Protein AF-A0A7Y2ND66-F1 (afdb_monomer_lite)

pLDDT: mean 84.61, std 18.02, range [33.78, 98.38]

Radius of gyration: 22.66 Å; chains: 1; bounding box: 46×47×78 Å

Sequence (199 aa):
MASETATGFVMVDVLRSELLSIDGVSEAIVSGLDSPESVRVVLSPDANVPVVELLVHEVLSAHGLLSDSEKESSREPTLVPIGMSDSDGRNRLESLAVTEGVGGVTVTASSSNGGIATRPARPGAVGVAEAVVAVVAELSIPGQPCPALLVVRDEELDGSNVVTVLLDLGAGRRRAGAAMLDGGRAYGLAKAVWQALNG

Secondary structure (DSSP, 8-state):
---SSHHHHHHHHHHHHHHHTSTTEEEEEEE-SSS-SEEEEEEPTT--HHHHHHHHHHHHHHTTTTTTSSS---------------------EEEEEEEEETTEEEEEEEETTS-EEEEEE-SSHHHHHHHHHHHHHHHHSTTSPPPEEEEEEEEEETTEEEEEEEEE-STT-EEEEEEE-TT-HHHHHHHHHHHHHH-

Foldseek 3Di:
DDDDQPQQQVLQVVLQVQLCVQPFWPGWDFDDRRDGPDIDTDGDPPDPVVVSVVSNVVSCVVVVVPPPPPDDDPPPPPPPPPDDDPPPVDWAWDDWDWDQDPVGIKIWTAIPVGDIFIDHFDPDDVRLLLNLQQRLCCVQPNPADRWDWDDWDWDQDPNWIKIKTWTHSDPPDIFIFMATQPPHDSVRSSRRSNRRRRD

Structure (mmCIF, N/CA/C/O backbone):
data_AF-A0A7Y2ND66-F1
#
_entry.id   AF-A0A7Y2ND66-F1
#
loop_
_atom_site.group_PDB
_atom_site.id
_atom_site.type_symbol
_atom_site.label_atom_id
_atom_site.label_alt_id
_atom_site.label_comp_id
_atom_site.label_asym_id
_atom_site.label_entity_id
_atom_site.label_seq_id
_atom_site.pdbx_PDB_ins_code
_atom_site.Cartn_x
_atom_site.Cartn_y
_atom_site.Cartn_z
_atom_site.occupancy
_atom_site.B_iso_or_equiv
_atom_site.auth_seq_id
_atom_site.auth_comp_id
_atom_site.auth_asym_id
_atom_site.auth_atom_id
_atom_site.pdbx_PDB_model_num
ATOM 1 N N . MET A 1 1 ? 6.510 21.480 53.032 1.00 44.31 1 MET A N 1
ATOM 2 C CA . MET A 1 1 ? 5.091 21.848 52.843 1.00 44.31 1 MET A CA 1
ATOM 3 C C . MET A 1 1 ? 4.981 22.313 51.395 1.00 44.31 1 MET A C 1
ATOM 5 O O . MET A 1 1 ? 5.378 23.428 51.121 1.00 44.31 1 MET A O 1
ATOM 9 N N . ALA A 1 2 ? 4.911 21.405 50.419 1.00 51.31 2 ALA A N 1
ATOM 10 C CA . ALA A 1 2 ? 3.761 20.578 50.023 1.00 51.31 2 ALA A CA 1
ATOM 11 C C . ALA A 1 2 ? 2.630 21.415 49.394 1.00 51.31 2 ALA A C 1
ATOM 13 O O . ALA A 1 2 ? 1.563 21.513 49.986 1.00 51.31 2 ALA A O 1
ATOM 14 N N . SER A 1 3 ? 2.890 22.021 48.226 1.00 50.41 3 SER A N 1
ATOM 15 C CA . SER A 1 3 ? 1.851 22.700 47.427 1.00 50.41 3 SER A CA 1
ATOM 16 C C . SER A 1 3 ? 1.988 22.571 45.899 1.00 50.41 3 SER A C 1
ATOM 18 O O . SER A 1 3 ? 1.171 23.153 45.200 1.00 50.41 3 SER A O 1
ATOM 20 N N . GLU A 1 4 ? 2.941 21.811 45.343 1.00 47.72 4 GLU A N 1
ATOM 21 C CA . GLU A 1 4 ? 3.095 21.722 43.870 1.00 47.72 4 GLU A CA 1
ATOM 22 C C . GLU A 1 4 ? 2.421 20.503 43.215 1.00 47.72 4 GLU A C 1
ATOM 24 O O . GLU A 1 4 ? 2.207 20.507 42.011 1.00 47.72 4 GLU A O 1
ATOM 29 N N . THR A 1 5 ? 1.981 19.499 43.979 1.00 51.44 5 THR A N 1
ATOM 30 C CA . THR A 1 5 ? 1.392 18.257 43.424 1.00 51.44 5 THR A CA 1
ATOM 31 C C . THR A 1 5 ? -0.128 18.322 43.198 1.00 51.44 5 THR A C 1
ATOM 33 O O . THR A 1 5 ? -0.727 17.360 42.732 1.00 51.44 5 THR A O 1
ATOM 36 N N . ALA A 1 6 ? -0.790 19.428 43.556 1.00 57.06 6 ALA A N 1
ATOM 37 C CA . ALA A 1 6 ? -2.251 19.532 43.465 1.00 57.06 6 ALA A CA 1
ATOM 38 C C . ALA A 1 6 ? -2.749 19.995 42.084 1.00 57.06 6 ALA A C 1
ATOM 40 O O . ALA A 1 6 ? -3.879 19.693 41.715 1.00 57.06 6 ALA A O 1
ATOM 41 N N . THR A 1 7 ? -1.930 20.715 41.314 1.00 57.22 7 THR A N 1
ATOM 42 C CA . THR A 1 7 ? -2.378 21.345 40.060 1.00 57.22 7 THR A CA 1
ATOM 43 C C . THR A 1 7 ? -2.442 20.353 38.894 1.00 57.22 7 THR A C 1
ATOM 45 O O . THR A 1 7 ? -3.386 20.402 38.110 1.00 57.22 7 THR A O 1
ATOM 48 N N . GLY A 1 8 ? -1.490 19.416 38.802 1.00 57.94 8 GLY A N 1
ATOM 49 C CA . GLY A 1 8 ? -1.432 18.425 37.717 1.00 57.94 8 GLY A CA 1
ATOM 50 C C . GLY A 1 8 ? -2.575 17.406 37.758 1.00 57.94 8 GLY A C 1
ATOM 51 O O . GLY A 1 8 ? -3.212 17.132 36.742 1.00 57.94 8 GLY A O 1
ATOM 52 N N . PHE A 1 9 ? -2.924 16.929 38.957 1.00 60.34 9 PHE A N 1
ATOM 53 C CA . PHE A 1 9 ? -4.023 15.975 39.144 1.00 60.34 9 PHE A CA 1
ATOM 54 C C . PHE A 1 9 ? -5.393 16.567 38.772 1.00 60.34 9 PHE A C 1
ATOM 56 O O . PHE A 1 9 ? -6.234 15.880 38.197 1.00 60.34 9 PHE A O 1
ATOM 63 N N . VAL A 1 10 ? -5.607 17.859 39.050 1.00 70.25 10 VAL A N 1
ATOM 64 C CA . VAL A 1 10 ? -6.852 18.558 38.689 1.00 70.25 10 VAL A CA 1
ATOM 65 C C . VAL A 1 10 ? -6.990 18.681 37.169 1.00 70.25 10 VAL A C 1
ATOM 67 O O . VAL A 1 10 ? -8.091 18.545 36.648 1.00 70.25 10 VAL A O 1
ATOM 70 N N . MET A 1 11 ? -5.888 18.868 36.438 1.00 76.06 11 MET A N 1
ATOM 71 C CA . MET A 1 11 ? -5.915 18.978 34.977 1.00 76.06 11 MET A CA 1
ATOM 72 C C . MET A 1 11 ? -6.318 17.661 34.292 1.00 76.06 11 MET A C 1
ATOM 74 O O . MET A 1 11 ? -7.123 17.679 33.362 1.00 76.06 11 MET A O 1
ATOM 78 N N . VAL A 1 12 ? -5.805 16.519 34.764 1.00 82.38 12 VAL A N 1
ATOM 79 C CA . VAL A 1 12 ? -6.130 15.193 34.201 1.00 82.38 12 VAL A CA 1
ATOM 80 C C . VAL A 1 12 ? -7.607 14.845 34.396 1.00 82.38 12 VAL A C 1
ATOM 82 O O . VAL A 1 12 ? -8.246 14.331 33.476 1.00 82.38 12 VAL A O 1
ATOM 85 N N . ASP A 1 13 ? -8.162 15.147 35.571 1.00 84.06 13 ASP A N 1
ATOM 86 C CA . ASP A 1 13 ? -9.565 14.858 35.882 1.00 84.06 13 ASP A CA 1
ATOM 87 C C . ASP A 1 13 ? -10.525 15.751 35.077 1.00 84.06 13 ASP A C 1
ATOM 89 O O . ASP A 1 13 ? -11.504 15.260 34.513 1.00 84.06 13 ASP A O 1
ATOM 93 N N . VAL A 1 14 ? -10.189 17.039 34.923 1.00 87.88 14 VAL A N 1
ATOM 94 C CA . VAL A 1 14 ? -10.951 17.982 34.086 1.00 87.88 14 VAL A CA 1
ATOM 95 C C . VAL A 1 14 ? -10.954 17.533 32.626 1.00 87.88 14 VAL A C 1
ATOM 97 O O . VAL A 1 14 ? -12.026 17.398 32.040 1.00 87.88 14 VAL A O 1
ATOM 100 N N . LEU A 1 15 ? -9.785 17.211 32.065 1.00 88.94 15 LEU A N 1
ATOM 101 C CA . LEU A 1 15 ? -9.676 16.735 30.686 1.00 88.94 15 LEU A CA 1
ATOM 102 C C . LEU A 1 15 ? -10.484 15.451 30.465 1.00 88.94 15 LEU A C 1
ATOM 104 O O . LEU A 1 15 ? -11.199 15.315 29.473 1.00 88.94 15 LEU A O 1
ATOM 108 N N . ARG A 1 16 ? -10.388 14.496 31.395 1.00 89.56 16 ARG A N 1
ATOM 109 C CA . ARG A 1 16 ? -11.147 13.246 31.322 1.00 89.56 16 ARG A CA 1
ATOM 110 C C . ARG A 1 16 ? -12.654 13.502 31.355 1.00 89.56 16 ARG A C 1
ATOM 112 O O . ARG A 1 16 ? -13.383 12.888 30.579 1.00 89.56 16 ARG A O 1
ATOM 119 N N . SER A 1 17 ? -13.110 14.389 32.236 1.00 90.88 17 SER A N 1
ATOM 120 C CA . SER A 1 17 ? -14.520 14.766 32.369 1.00 90.88 17 SER A CA 1
ATOM 121 C C . SER A 1 17 ? -15.064 15.413 31.090 1.00 90.88 17 SER A C 1
ATOM 123 O O . SER A 1 17 ? -16.160 15.078 30.636 1.00 90.88 17 SER A O 1
ATOM 125 N N . GLU A 1 18 ? -14.279 16.278 30.448 1.00 92.44 18 GLU A N 1
ATOM 126 C CA . GLU A 1 18 ? -14.669 16.912 29.186 1.00 92.44 18 GLU A CA 1
ATOM 127 C C . GLU A 1 18 ? -14.720 15.919 28.023 1.00 92.44 18 GLU A C 1
ATOM 129 O O . GLU A 1 18 ? -15.679 15.938 27.255 1.00 92.44 18 GLU A O 1
ATOM 134 N N . LEU A 1 19 ? -13.770 14.982 27.935 1.00 92.19 19 LEU A N 1
ATOM 135 C CA . LEU A 1 19 ? -13.803 13.919 26.924 1.00 92.19 19 LEU A CA 1
ATOM 136 C C . LEU A 1 19 ? -15.011 12.989 27.096 1.00 92.19 19 LEU A C 1
ATOM 138 O O . LEU A 1 19 ? -15.626 12.598 26.109 1.00 92.19 19 LEU A O 1
ATOM 142 N N . LEU A 1 20 ? -15.378 12.661 28.337 1.00 94.50 20 LEU A N 1
ATOM 143 C CA . LEU A 1 20 ? -16.572 11.861 28.640 1.00 94.50 20 LEU A CA 1
ATOM 144 C C . LEU A 1 20 ? -17.886 12.614 28.389 1.00 94.50 20 LEU A C 1
ATOM 146 O O . LEU A 1 20 ? -18.937 11.985 28.302 1.00 94.50 20 LEU A O 1
ATOM 150 N N . SER A 1 21 ? -17.842 13.942 28.277 1.00 94.62 21 SER A N 1
ATOM 151 C CA . SER A 1 21 ? -19.016 14.760 27.957 1.00 94.62 21 SER A CA 1
ATOM 152 C C . SER A 1 21 ? -19.327 14.790 26.454 1.00 94.62 21 SER A C 1
ATOM 154 O O . SER A 1 21 ? -20.382 15.289 26.062 1.00 94.62 21 SER A O 1
ATOM 156 N N . ILE A 1 22 ? -18.432 14.264 25.608 1.00 93.38 22 ILE A N 1
ATOM 157 C CA . ILE A 1 22 ? -18.637 14.171 24.160 1.00 93.38 22 ILE A CA 1
ATOM 158 C C . ILE A 1 22 ? -19.612 13.029 23.858 1.00 93.38 22 ILE A C 1
ATOM 160 O O . ILE A 1 22 ? -19.373 11.871 24.207 1.00 93.38 22 ILE A O 1
ATOM 164 N N . ASP A 1 23 ? -20.703 13.353 23.163 1.00 91.81 23 ASP A N 1
ATOM 165 C CA . ASP A 1 23 ? -21.685 12.363 22.724 1.00 91.81 23 ASP A CA 1
ATOM 166 C C . ASP A 1 23 ? -21.023 11.305 21.826 1.00 91.81 23 ASP A C 1
ATOM 168 O O . ASP A 1 23 ? -20.372 11.630 20.833 1.00 91.81 23 ASP A O 1
ATOM 172 N N . GLY A 1 24 ? -21.151 10.031 22.203 1.00 91.06 24 GLY A N 1
ATOM 173 C CA . GLY A 1 24 ? -20.481 8.914 21.531 1.00 91.06 24 GLY A CA 1
ATOM 174 C C . GLY A 1 24 ? -19.172 8.447 22.180 1.00 91.06 24 GLY A C 1
ATOM 175 O O . GLY A 1 24 ? -18.621 7.441 21.732 1.00 91.06 24 GLY A O 1
ATOM 176 N N . VAL A 1 25 ? -18.691 9.088 23.250 1.00 93.44 25 VAL A N 1
ATOM 177 C CA . VAL A 1 25 ? -17.564 8.586 24.052 1.00 93.44 25 VAL A CA 1
ATOM 178 C C . VAL A 1 25 ? -18.077 7.723 25.206 1.00 93.44 25 VAL A C 1
ATOM 180 O O . VAL A 1 25 ? -18.808 8.186 26.075 1.00 93.44 25 VAL A O 1
ATOM 183 N N . SER A 1 26 ? -17.680 6.450 25.226 1.00 92.56 26 SER A N 1
ATOM 184 C CA . SER A 1 26 ? -17.999 5.510 26.310 1.00 92.56 26 SER A CA 1
ATOM 185 C C . SER A 1 26 ? -16.978 5.564 27.447 1.00 92.56 26 SER A C 1
ATOM 187 O O . SER A 1 26 ? -17.336 5.418 28.613 1.00 92.56 26 SER A O 1
ATOM 189 N N . GLU A 1 27 ? -15.698 5.755 27.122 1.00 91.19 27 GLU A N 1
ATOM 190 C CA . GLU A 1 27 ? -14.623 5.782 28.113 1.00 91.19 27 GLU A CA 1
ATOM 191 C C . GLU A 1 27 ? -13.485 6.702 27.663 1.00 91.19 27 GLU A C 1
ATOM 193 O O . GLU A 1 27 ? -13.132 6.735 26.486 1.00 91.19 27 GLU A O 1
ATOM 198 N N . ALA A 1 28 ? -12.872 7.419 28.605 1.00 90.56 28 ALA A N 1
ATOM 199 C CA . ALA A 1 28 ? -11.657 8.194 28.378 1.00 90.56 28 ALA A CA 1
ATOM 200 C C . ALA A 1 28 ? -10.601 7.814 29.423 1.00 90.56 28 ALA A C 1
ATOM 202 O O . ALA A 1 28 ? -10.853 7.867 30.634 1.00 90.56 28 ALA A O 1
ATOM 203 N N . ILE A 1 29 ? -9.420 7.429 28.942 1.00 87.81 29 ILE A N 1
ATOM 204 C CA . ILE A 1 29 ? -8.251 7.053 29.735 1.00 87.81 29 ILE A CA 1
ATOM 205 C C . ILE A 1 29 ? -7.147 8.059 29.422 1.00 87.81 29 ILE A C 1
ATOM 207 O O . ILE A 1 29 ? -6.613 8.092 28.314 1.00 87.81 29 ILE A O 1
ATOM 211 N N . VAL A 1 30 ? -6.795 8.868 30.414 1.00 86.94 30 VAL A N 1
ATOM 212 C CA . VAL A 1 30 ? -5.696 9.832 30.339 1.00 86.94 30 VAL A CA 1
ATOM 213 C C . VAL A 1 30 ? -4.550 9.292 31.189 1.00 86.94 30 VAL A C 1
ATOM 215 O O . VAL A 1 30 ? -4.745 8.991 32.365 1.00 86.94 30 VAL A O 1
ATOM 218 N N . SER A 1 31 ? -3.372 9.125 30.590 1.00 82.25 31 SER A N 1
ATOM 219 C CA . SER A 1 31 ? -2.158 8.687 31.287 1.00 82.25 31 SER A CA 1
ATOM 220 C C . SER A 1 31 ? -1.237 9.874 31.537 1.00 82.25 31 SER A C 1
ATOM 222 O O . SER A 1 31 ? -1.051 10.706 30.650 1.00 82.25 31 SER A O 1
ATOM 224 N N . GLY A 1 32 ? -0.643 9.917 32.727 1.00 75.12 32 GLY A N 1
ATOM 225 C CA . GLY A 1 32 ? 0.223 11.001 33.185 1.00 75.12 32 GLY A CA 1
ATOM 226 C C . GLY A 1 32 ? -0.160 11.435 34.599 1.00 75.12 32 GLY A C 1
ATOM 227 O O . GLY A 1 32 ? -1.336 11.424 34.953 1.00 75.12 32 GLY A O 1
ATOM 228 N N . LEU A 1 33 ? 0.834 11.754 35.429 1.00 65.88 33 LEU A N 1
ATOM 229 C CA . LEU A 1 33 ? 0.609 12.219 36.806 1.00 65.88 33 LEU A CA 1
ATOM 230 C C . LEU A 1 33 ? 0.384 13.734 36.849 1.00 65.88 33 LEU A C 1
ATOM 232 O O . LEU A 1 33 ? -0.590 14.195 37.438 1.00 65.88 33 LEU A O 1
ATOM 236 N N . ASP A 1 34 ? 1.259 14.487 36.178 1.00 66.12 34 ASP A N 1
ATOM 237 C CA . ASP A 1 34 ? 1.273 15.955 36.224 1.00 66.12 34 ASP A CA 1
ATOM 238 C C . ASP A 1 34 ? 1.082 16.614 34.848 1.00 66.12 34 ASP A C 1
ATOM 240 O O . ASP A 1 34 ? 0.826 17.813 34.752 1.00 66.12 34 ASP A O 1
ATOM 244 N N . SER A 1 35 ? 1.198 15.845 33.765 1.00 71.88 35 SER A N 1
ATOM 245 C CA . SER A 1 35 ? 0.926 16.281 32.393 1.00 71.88 35 SER A CA 1
ATOM 246 C C . SER A 1 35 ? 0.417 15.086 31.582 1.00 71.88 35 SER A C 1
ATOM 248 O O . SER A 1 35 ? 0.963 13.993 31.744 1.00 71.88 35 SER A O 1
ATOM 250 N N . PRO A 1 36 ? -0.622 15.244 30.743 1.00 75.62 36 PRO A N 1
ATOM 251 C CA . PRO A 1 36 ? -1.129 14.150 29.921 1.00 75.62 36 PRO A CA 1
ATOM 252 C C . PRO A 1 36 ? -0.068 13.713 28.904 1.00 75.62 36 PRO A C 1
ATOM 254 O O . PRO A 1 36 ? 0.272 14.467 27.998 1.00 75.62 36 PRO A O 1
ATOM 257 N N . GLU A 1 37 ? 0.451 12.496 29.044 1.00 77.88 37 GLU A N 1
ATOM 258 C CA . GLU A 1 37 ? 1.403 11.901 28.094 1.00 77.88 37 GLU A CA 1
ATOM 259 C C . GLU A 1 37 ? 0.678 11.153 26.975 1.00 77.88 37 GLU A C 1
ATOM 261 O O . GLU A 1 37 ? 1.144 11.088 25.840 1.00 77.88 37 GLU A O 1
ATOM 266 N N . SER A 1 38 ? -0.473 10.557 27.295 1.00 77.62 38 SER A N 1
ATOM 267 C CA . SER A 1 38 ? -1.312 9.892 26.304 1.00 77.62 38 SER A CA 1
ATOM 268 C C . SER A 1 38 ? -2.784 9.925 26.691 1.00 77.62 38 SER A C 1
ATOM 270 O O . SER A 1 38 ? -3.146 9.815 27.862 1.00 77.62 38 SER A O 1
ATOM 272 N N . VAL A 1 39 ? -3.640 10.054 25.680 1.00 84.56 39 VAL A N 1
ATOM 273 C CA . VAL A 1 39 ? -5.096 10.043 25.816 1.00 84.56 39 VAL A CA 1
ATOM 274 C C . VAL A 1 39 ? -5.639 8.941 24.917 1.00 84.56 39 VAL A C 1
ATOM 276 O O . VAL A 1 39 ? -5.345 8.899 23.723 1.00 84.56 39 VAL A O 1
ATOM 279 N N . ARG A 1 40 ? -6.419 8.025 25.489 1.00 87.56 40 ARG A N 1
ATOM 280 C CA . ARG A 1 40 ? -7.163 6.997 24.757 1.00 87.56 40 ARG A CA 1
ATOM 281 C C . ARG A 1 40 ? -8.646 7.188 25.011 1.00 87.56 40 ARG A C 1
ATOM 283 O O . ARG A 1 40 ? -9.062 7.328 26.157 1.00 87.56 40 ARG A O 1
ATOM 290 N N . VAL A 1 41 ? -9.428 7.157 23.942 1.00 88.56 41 VAL A N 1
ATOM 291 C CA . VAL A 1 41 ? -10.879 7.325 23.990 1.00 88.56 41 VAL A CA 1
ATOM 292 C C . VAL A 1 41 ? -11.521 6.083 23.379 1.00 88.56 41 VAL A C 1
ATOM 294 O O . VAL A 1 41 ? -11.130 5.649 22.296 1.00 88.56 41 VAL A O 1
ATOM 297 N N . VAL A 1 42 ? -12.467 5.482 24.094 1.00 91.19 42 VAL A N 1
ATOM 298 C CA . VAL A 1 42 ? -13.273 4.353 23.628 1.00 91.19 42 VAL A CA 1
ATOM 299 C C . VAL A 1 42 ? -14.620 4.899 23.187 1.00 91.19 42 VAL A C 1
ATOM 301 O O . VAL A 1 42 ? -15.314 5.562 23.959 1.00 91.19 42 VAL A O 1
ATOM 304 N N . LEU A 1 43 ? -14.982 4.616 21.941 1.00 92.06 43 LEU A N 1
ATOM 305 C CA . LEU A 1 43 ? -16.222 5.088 21.340 1.00 92.06 43 LEU A CA 1
ATOM 306 C C . LEU A 1 43 ? -17.357 4.085 21.553 1.00 92.06 43 LEU A C 1
ATOM 308 O O . LEU A 1 43 ? -17.145 2.871 21.547 1.00 92.06 43 LEU A O 1
ATOM 312 N N . SER A 1 44 ? -18.569 4.607 21.710 1.00 90.25 44 SER A N 1
ATOM 313 C CA . SER A 1 44 ? -19.802 3.821 21.684 1.00 90.25 44 SER A CA 1
ATOM 314 C C . SER A 1 44 ? -20.014 3.204 20.291 1.00 90.25 44 SER A C 1
ATOM 316 O O . SER A 1 44 ? -19.614 3.803 19.293 1.00 90.25 44 SER A O 1
ATOM 318 N N . PRO A 1 45 ? -20.676 2.037 20.176 1.00 85.44 45 PRO A N 1
ATOM 319 C CA . PRO A 1 45 ? -20.887 1.368 18.886 1.00 85.44 45 PRO A CA 1
ATOM 320 C C . PRO A 1 45 ? -21.737 2.186 17.899 1.00 85.44 45 PRO A C 1
ATOM 322 O O . PRO A 1 45 ? -21.578 2.035 16.691 1.00 85.44 45 PRO A O 1
ATOM 325 N N . ASP A 1 46 ? -22.597 3.072 18.408 1.00 89.12 46 ASP A N 1
ATOM 326 C CA . ASP A 1 46 ? -23.432 3.986 17.617 1.00 89.12 46 ASP A CA 1
ATOM 327 C C . ASP A 1 46 ? -22.788 5.374 17.407 1.00 89.12 46 ASP A C 1
ATOM 329 O O . ASP A 1 46 ? -23.431 6.292 16.895 1.00 89.12 46 ASP A O 1
ATOM 333 N N . ALA A 1 47 ? -21.530 5.566 17.823 1.00 92.00 47 ALA A N 1
ATOM 334 C CA . ALA A 1 47 ? -20.859 6.858 17.747 1.00 92.00 47 ALA A CA 1
ATOM 335 C C . ALA A 1 47 ? -20.563 7.274 16.298 1.00 92.00 47 ALA A C 1
ATOM 337 O O . ALA A 1 47 ? -20.065 6.497 15.480 1.00 92.00 47 ALA A O 1
ATOM 338 N N . ASN A 1 48 ? -20.797 8.551 15.992 1.00 90.56 48 ASN A N 1
ATOM 339 C CA . ASN A 1 48 ? -20.424 9.140 14.711 1.00 90.56 48 ASN A CA 1
ATOM 340 C C . ASN A 1 48 ? -18.937 9.530 14.728 1.00 90.56 48 ASN A C 1
ATOM 342 O O . ASN A 1 48 ? -18.587 10.637 15.134 1.00 90.56 48 ASN A O 1
ATOM 346 N N . VAL A 1 49 ? -18.072 8.607 14.294 1.00 87.69 49 VAL A N 1
ATOM 347 C CA . VAL A 1 49 ? -16.604 8.728 14.399 1.00 87.69 49 VAL A CA 1
ATOM 348 C C . VAL A 1 49 ? -16.061 10.073 13.880 1.00 87.69 49 VAL A C 1
ATOM 350 O O . VAL A 1 49 ? -15.387 10.740 14.660 1.00 87.69 49 VAL A O 1
ATOM 353 N N . PRO A 1 50 ? -16.399 10.555 12.663 1.00 85.31 50 PRO A N 1
ATOM 354 C CA . PRO A 1 50 ? -15.920 11.857 12.182 1.00 85.31 50 PRO A CA 1
ATOM 355 C C . PRO A 1 50 ? -16.273 13.048 13.083 1.00 85.31 50 PRO A C 1
ATOM 357 O O . PRO A 1 50 ? -15.492 13.987 13.217 1.00 85.31 50 PRO A O 1
ATOM 360 N N . VAL A 1 51 ? -17.465 13.032 13.684 1.00 87.12 51 VAL A N 1
ATOM 361 C CA . VAL A 1 51 ? -17.930 14.115 14.562 1.00 87.12 51 VAL A CA 1
ATOM 362 C C . VAL A 1 51 ? -17.225 14.038 15.912 1.00 87.12 51 VAL A C 1
ATOM 364 O O . VAL A 1 51 ? -16.782 15.061 16.431 1.00 87.12 51 VAL A O 1
ATOM 367 N N . VAL A 1 52 ? -17.077 12.829 16.461 1.00 89.81 52 VAL A N 1
ATOM 368 C CA . VAL A 1 52 ? -16.392 12.622 17.740 1.00 89.81 52 VAL A CA 1
ATOM 369 C C . VAL A 1 52 ? -14.909 12.967 17.636 1.00 89.81 52 VAL A C 1
ATOM 371 O O . VAL A 1 52 ? -14.393 13.643 18.519 1.00 89.81 52 VAL A O 1
ATOM 374 N N . GLU A 1 53 ? -14.227 12.578 16.556 1.00 87.25 53 GLU A N 1
ATOM 375 C CA . GLU A 1 53 ? -12.816 12.927 16.342 1.00 87.25 53 GLU A CA 1
ATOM 376 C C . GLU A 1 53 ? -12.592 14.440 16.326 1.00 87.25 53 GLU A C 1
ATOM 378 O O . GLU A 1 53 ? -11.671 14.928 16.980 1.00 87.25 53 GLU A O 1
ATOM 383 N N . LEU A 1 54 ? -13.458 15.188 15.637 1.00 87.56 54 LEU A N 1
ATOM 384 C CA . LEU A 1 54 ? -13.380 16.647 15.592 1.00 87.56 54 LEU A CA 1
ATOM 385 C C . LEU A 1 54 ? -13.544 17.268 16.989 1.00 87.56 54 LEU A C 1
ATOM 387 O O . LEU A 1 54 ? -12.753 18.127 17.374 1.00 87.56 54 LEU A O 1
ATOM 391 N N . LEU A 1 55 ? -14.532 16.807 17.763 1.00 90.12 55 LEU A N 1
ATOM 392 C CA . LEU A 1 55 ? -14.799 17.308 19.116 1.00 90.12 55 LEU A CA 1
ATOM 393 C C . LEU A 1 55 ? -13.679 16.947 20.100 1.00 90.12 55 LEU A C 1
ATOM 395 O O . LEU A 1 55 ? -13.273 17.780 20.907 1.00 90.12 55 LEU A O 1
ATOM 399 N N . VAL A 1 56 ? -13.132 15.732 20.012 1.00 89.88 56 VAL A N 1
ATOM 400 C CA . VAL A 1 56 ? -11.969 15.318 20.811 1.00 89.88 56 VAL A CA 1
ATOM 401 C C . VAL A 1 56 ? -10.766 16.202 20.482 1.00 89.88 56 VAL A C 1
ATOM 403 O O . VAL A 1 56 ? -10.072 16.659 21.390 1.00 89.88 56 VAL A O 1
ATOM 406 N N . HIS A 1 57 ? -10.535 16.489 19.200 1.00 87.12 57 HIS A N 1
ATOM 407 C CA . HIS A 1 57 ? -9.456 17.370 18.761 1.00 87.12 57 HIS A CA 1
ATOM 408 C C . HIS A 1 57 ? -9.625 18.801 19.294 1.00 87.12 57 HIS A C 1
ATOM 410 O O . HIS A 1 57 ? -8.653 19.427 19.717 1.00 87.12 57 HIS A O 1
ATOM 416 N N . GLU A 1 58 ? -10.853 19.314 19.329 1.00 88.44 58 GLU A N 1
ATOM 417 C CA . GLU A 1 58 ? -11.162 20.634 19.885 1.00 88.44 58 GLU A CA 1
ATOM 418 C C . GLU A 1 58 ? -10.855 20.701 21.389 1.00 88.44 58 GLU A C 1
ATOM 420 O O . GLU A 1 58 ? -10.153 21.612 21.835 1.00 88.44 58 GLU A O 1
ATOM 425 N N . VAL A 1 59 ? -11.280 19.690 22.157 1.00 89.94 59 VAL A N 1
ATOM 426 C CA . VAL A 1 59 ? -10.990 19.590 23.598 1.00 89.94 59 VAL A CA 1
ATOM 427 C C . VAL A 1 59 ? -9.482 19.524 23.842 1.00 89.94 59 VAL A C 1
ATOM 429 O O . VAL A 1 59 ? -8.942 20.317 24.610 1.00 89.94 59 VAL A O 1
ATOM 432 N N . LEU A 1 60 ? -8.755 18.647 23.146 1.00 87.81 60 LEU A N 1
ATOM 433 C CA . LEU A 1 60 ? -7.298 18.539 23.303 1.00 87.81 60 LEU A CA 1
ATOM 434 C C . LEU A 1 60 ? -6.567 19.842 22.933 1.00 87.81 60 LEU A C 1
ATOM 436 O O . LEU A 1 60 ? -5.565 20.187 23.566 1.00 87.81 60 LEU A O 1
ATOM 440 N N . SER A 1 61 ? -7.082 20.589 21.951 1.00 84.94 61 SER A N 1
ATOM 441 C CA . SER A 1 61 ? -6.522 21.879 21.527 1.00 84.94 61 SER A CA 1
ATOM 442 C C . SER A 1 61 ? -6.684 22.932 22.614 1.00 84.94 61 SER A C 1
ATOM 444 O O . SER A 1 61 ? -5.735 23.658 22.911 1.00 84.94 61 SER A O 1
ATOM 446 N N . ALA A 1 62 ? -7.861 22.987 23.242 1.00 86.38 62 ALA A N 1
ATOM 447 C CA . ALA A 1 62 ? -8.152 23.913 24.332 1.00 86.38 62 ALA A CA 1
ATOM 448 C C . ALA A 1 62 ? -7.227 23.699 25.544 1.00 86.38 62 ALA A C 1
ATOM 450 O O . ALA A 1 62 ? -6.866 24.661 26.220 1.00 86.38 62 ALA A O 1
ATOM 451 N N . HIS A 1 63 ? -6.777 22.459 25.765 1.00 83.50 63 HIS A N 1
ATOM 452 C CA . HIS A 1 63 ? -5.816 22.098 26.817 1.00 83.50 63 HIS A CA 1
ATOM 453 C C . HIS A 1 63 ? -4.346 22.231 26.406 1.00 83.50 63 HIS A C 1
ATOM 455 O O . HIS A 1 63 ? -3.456 21.872 27.175 1.00 83.50 63 HIS A O 1
ATOM 461 N N . GLY A 1 64 ? -4.066 22.731 25.199 1.00 82.69 64 GLY A N 1
ATOM 462 C CA . GLY A 1 64 ? -2.704 22.893 24.686 1.00 82.69 64 GLY A CA 1
ATOM 463 C C . GLY A 1 64 ? -1.989 21.574 24.374 1.00 82.69 64 GLY A C 1
ATOM 464 O O . GLY A 1 64 ? -0.808 21.597 24.039 1.00 82.69 64 GLY A O 1
ATOM 465 N N . LEU A 1 65 ? -2.693 20.438 24.417 1.00 79.19 65 LEU A N 1
ATOM 466 C CA . LEU A 1 65 ? -2.138 19.095 24.192 1.00 79.19 65 LEU A CA 1
ATOM 467 C C . LEU A 1 65 ? -1.887 18.787 22.714 1.00 79.19 65 LEU A C 1
ATOM 469 O O . LEU A 1 65 ? -1.286 17.769 22.386 1.00 79.19 65 LEU A O 1
ATOM 473 N N . LEU A 1 66 ? -2.323 19.679 21.825 1.00 68.19 66 LEU A N 1
ATOM 474 C CA . LEU A 1 66 ? -2.035 19.628 20.391 1.00 68.19 66 LEU A CA 1
ATOM 475 C C . LEU A 1 66 ? -0.874 20.544 19.966 1.00 68.19 66 LEU A C 1
ATOM 477 O O . LEU A 1 66 ? -0.520 20.590 18.787 1.00 68.19 66 LEU A O 1
ATOM 481 N N . SER A 1 67 ? -0.220 21.224 20.913 1.00 42.41 67 SER A N 1
ATOM 482 C CA . SER A 1 67 ? 0.917 22.105 20.625 1.00 42.41 67 SER A CA 1
ATOM 483 C C . SER A 1 67 ? 2.249 21.346 20.576 1.00 42.41 67 SER A C 1
ATOM 485 O O . SER A 1 67 ? 3.082 21.573 21.441 1.00 42.41 67 SER A O 1
ATOM 487 N N . ASP A 1 68 ? 2.431 20.452 19.590 1.00 43.62 68 ASP A N 1
ATOM 488 C CA . ASP A 1 68 ? 3.754 20.144 18.984 1.00 43.62 68 ASP A CA 1
ATOM 489 C C . ASP A 1 68 ? 3.692 19.255 17.710 1.00 43.62 68 ASP A C 1
ATOM 491 O O . ASP A 1 68 ? 4.619 18.509 17.419 1.00 43.62 68 ASP A O 1
ATOM 495 N N . SER A 1 69 ? 2.613 19.278 16.910 1.00 44.41 69 SER A N 1
ATOM 496 C CA . SER A 1 69 ? 2.600 18.543 15.617 1.00 44.41 69 SER A CA 1
ATOM 497 C C . SER A 1 69 ? 2.839 19.410 14.376 1.00 44.41 69 SER A C 1
ATOM 499 O O . SER A 1 69 ? 2.953 18.871 13.279 1.00 44.41 69 SER A O 1
ATOM 501 N N . GLU A 1 70 ? 2.977 20.734 14.517 1.00 41.81 70 GLU A N 1
ATOM 502 C CA . GLU A 1 70 ? 3.081 21.638 13.356 1.00 41.81 70 GLU A CA 1
ATOM 503 C C . GLU A 1 70 ? 4.332 22.538 13.315 1.00 41.81 70 GLU A C 1
ATOM 505 O O . GLU A 1 70 ? 4.408 23.428 12.464 1.00 41.81 70 GLU A O 1
ATOM 510 N N . LYS A 1 71 ? 5.356 22.344 14.169 1.00 36.69 71 LYS A N 1
ATOM 511 C CA . LYS A 1 71 ? 6.518 23.259 14.144 1.00 36.69 71 LYS A CA 1
ATOM 512 C C . LYS A 1 71 ? 7.877 22.719 14.611 1.00 36.69 71 LYS A C 1
ATOM 514 O O . LYS A 1 71 ? 8.502 23.323 15.459 1.00 36.69 71 LYS A O 1
ATOM 519 N N . GLU A 1 72 ? 8.363 21.652 13.984 1.00 35.12 72 GLU A N 1
ATOM 520 C CA . GLU A 1 72 ? 9.782 21.282 13.761 1.00 35.12 72 GLU A CA 1
ATOM 521 C C . GLU A 1 72 ? 9.757 19.816 13.305 1.00 35.12 72 GLU A C 1
ATOM 523 O O . GLU A 1 72 ? 9.058 19.000 13.879 1.00 35.12 72 GLU A O 1
ATOM 528 N N . SER A 1 73 ? 10.443 19.327 12.284 1.00 33.78 73 SER A N 1
ATOM 529 C CA . SER A 1 73 ? 11.582 19.762 11.489 1.00 33.78 73 SER A CA 1
ATOM 530 C C . SER A 1 73 ? 11.603 18.739 10.329 1.00 33.78 73 SER A C 1
ATOM 532 O O . SER A 1 73 ? 11.187 17.597 10.515 1.00 33.78 73 SER A O 1
ATOM 534 N N . SER A 1 74 ? 12.012 19.034 9.097 1.00 40.78 74 SER A N 1
ATOM 535 C CA . SER A 1 74 ? 13.406 18.868 8.634 1.00 40.78 74 SER A CA 1
ATOM 536 C C . SER A 1 74 ? 14.354 18.023 9.513 1.00 40.78 74 SER A C 1
ATOM 538 O O . SER A 1 74 ? 15.564 18.229 9.508 1.00 40.78 74 SER A O 1
ATOM 540 N N . ARG A 1 75 ? 13.840 17.025 10.235 1.00 37.72 75 ARG A N 1
ATOM 541 C CA . ARG A 1 75 ? 14.598 15.862 10.656 1.00 37.72 75 ARG A CA 1
ATOM 542 C C . ARG A 1 75 ? 14.525 14.908 9.484 1.00 37.72 75 ARG A C 1
ATOM 544 O O . ARG A 1 75 ? 13.539 14.208 9.275 1.00 37.72 75 ARG A O 1
ATOM 551 N N . GLU A 1 76 ? 15.598 14.930 8.708 1.00 40.38 76 GLU A N 1
ATOM 552 C CA . GLU A 1 76 ? 16.180 13.715 8.154 1.00 40.38 76 GLU A CA 1
ATOM 553 C C . GLU A 1 76 ? 15.770 12.522 9.041 1.00 40.38 76 GLU A C 1
ATOM 555 O O . GLU A 1 76 ? 15.977 12.597 10.261 1.00 40.38 76 GLU A O 1
ATOM 560 N N . PRO A 1 77 ? 15.087 11.497 8.505 1.00 41.59 77 PRO A N 1
ATOM 561 C CA . PRO A 1 77 ? 14.591 10.405 9.321 1.00 41.59 77 PRO A CA 1
ATOM 562 C C . PRO A 1 77 ? 15.791 9.741 9.991 1.00 41.59 77 PRO A C 1
ATOM 564 O O . PRO A 1 77 ? 16.506 8.947 9.385 1.00 41.59 77 PRO A O 1
ATOM 567 N N . THR A 1 78 ? 16.028 10.072 11.262 1.00 45.09 78 THR A N 1
ATOM 568 C CA . THR A 1 78 ? 16.868 9.253 12.123 1.00 45.09 78 THR A CA 1
ATOM 569 C C . THR A 1 78 ? 16.027 8.027 12.408 1.00 45.09 78 THR A C 1
ATOM 571 O O . THR A 1 78 ? 15.242 7.986 13.353 1.00 45.09 78 THR A O 1
ATOM 574 N N . LEU A 1 79 ? 16.157 7.059 11.503 1.00 50.09 79 LEU A N 1
ATOM 575 C CA . LEU A 1 79 ? 15.909 5.656 11.756 1.00 50.09 79 LEU A CA 1
ATOM 576 C C . LEU A 1 79 ? 16.532 5.357 13.117 1.00 50.09 79 LEU A C 1
ATOM 578 O O . LEU A 1 79 ? 17.752 5.275 13.233 1.00 50.09 79 LEU A O 1
ATOM 582 N N . VAL A 1 80 ? 15.716 5.250 14.162 1.00 45.22 80 VAL A N 1
ATOM 583 C CA . VAL A 1 80 ? 16.138 4.527 15.356 1.00 45.22 80 VAL A CA 1
ATOM 584 C C . VAL A 1 80 ? 16.301 3.091 14.876 1.00 45.22 80 VAL A C 1
ATOM 586 O O . VAL A 1 80 ? 15.300 2.478 14.491 1.00 45.22 80 VAL A O 1
ATOM 589 N N . PRO A 1 81 ? 17.530 2.547 14.819 1.00 45.31 81 PRO A N 1
ATOM 590 C CA . PRO A 1 81 ? 17.697 1.165 14.448 1.00 45.31 81 PRO A CA 1
ATOM 591 C C . PRO A 1 81 ? 17.170 0.365 15.633 1.00 45.31 81 PRO A C 1
ATOM 593 O O . PRO A 1 81 ? 17.849 0.211 16.650 1.00 45.31 81 PRO A O 1
ATOM 596 N N . ILE A 1 82 ? 15.948 -0.152 15.516 1.00 50.75 82 ILE A N 1
ATOM 597 C CA . ILE A 1 82 ? 15.597 -1.352 16.262 1.00 50.75 82 ILE A CA 1
ATOM 598 C C . ILE A 1 82 ? 16.493 -2.424 15.661 1.00 50.75 82 ILE A C 1
ATOM 600 O O . ILE A 1 82 ? 16.225 -2.986 14.601 1.00 50.75 82 ILE A O 1
ATOM 604 N N . GLY A 1 83 ? 17.644 -2.600 16.302 1.00 45.25 83 GLY A N 1
ATOM 605 C CA . GLY A 1 83 ? 18.601 -3.620 15.958 1.00 45.25 83 GLY A CA 1
ATOM 606 C C . GLY A 1 83 ? 17.931 -4.976 16.067 1.00 45.25 83 GLY A C 1
ATOM 607 O O . GLY A 1 83 ? 17.835 -5.532 17.153 1.00 45.25 83 GLY A O 1
ATOM 608 N N . MET A 1 84 ? 17.542 -5.520 14.922 1.00 42.00 84 MET A N 1
ATOM 609 C CA . MET A 1 84 ? 17.892 -6.881 14.561 1.00 42.00 84 MET A CA 1
ATOM 610 C C . MET A 1 84 ? 18.426 -6.836 13.135 1.00 42.00 84 MET A C 1
ATOM 612 O O . MET A 1 84 ? 17.709 -6.586 12.170 1.00 42.00 84 MET A O 1
ATOM 616 N N . SER A 1 85 ? 19.746 -6.989 13.049 1.00 50.53 85 SER A N 1
ATOM 617 C CA . SER A 1 85 ? 20.452 -7.255 11.807 1.00 50.53 85 SER A CA 1
ATOM 618 C C . SER A 1 85 ? 19.892 -8.531 11.190 1.00 50.53 85 SER A C 1
ATOM 620 O O . SER A 1 85 ? 20.249 -9.623 11.613 1.00 50.53 85 SER A O 1
ATOM 622 N N . ASP A 1 86 ? 19.061 -8.377 10.168 1.00 42.72 86 ASP A N 1
ATOM 623 C CA . ASP A 1 86 ? 18.938 -9.361 9.099 1.00 42.72 86 ASP A CA 1
ATOM 624 C C . ASP A 1 86 ? 19.641 -8.765 7.881 1.00 42.72 86 ASP A C 1
ATOM 626 O O . ASP A 1 86 ? 19.028 -8.236 6.954 1.00 42.72 86 ASP A O 1
ATOM 630 N N . SER A 1 87 ? 20.974 -8.767 7.945 1.00 44.78 87 SER A N 1
ATOM 631 C CA . SER A 1 87 ? 21.865 -8.353 6.861 1.00 44.78 87 SER A CA 1
ATOM 632 C C . SER A 1 87 ? 21.929 -9.435 5.783 1.00 44.78 87 SER A C 1
ATOM 634 O O . SER A 1 87 ? 23.007 -9.880 5.396 1.00 44.78 87 SER A O 1
ATOM 636 N N . ASP A 1 88 ? 20.778 -9.873 5.283 1.00 52.19 88 ASP A N 1
ATOM 637 C CA . ASP A 1 88 ? 20.724 -10.386 3.924 1.00 52.19 88 ASP A CA 1
ATOM 638 C C . ASP A 1 88 ? 20.712 -9.118 3.065 1.00 52.19 88 ASP A C 1
ATOM 640 O O . ASP A 1 88 ? 19.717 -8.397 3.047 1.00 52.19 88 ASP A O 1
ATOM 644 N N . GLY A 1 89 ? 21.844 -8.754 2.450 1.00 59.31 89 GLY A N 1
ATOM 645 C CA . GLY A 1 89 ? 22.039 -7.511 1.676 1.00 59.31 89 GLY A CA 1
ATOM 646 C C . GLY A 1 89 ? 21.159 -7.391 0.421 1.00 59.31 89 GLY A C 1
ATOM 647 O O . GLY A 1 89 ? 21.522 -6.730 -0.551 1.00 59.31 89 GLY A O 1
ATOM 648 N N . ARG A 1 90 ? 20.019 -8.077 0.410 1.00 73.06 90 ARG A N 1
ATOM 649 C CA . ARG A 1 90 ? 18.998 -8.076 -0.617 1.00 73.06 90 ARG A CA 1
ATOM 650 C C . ARG A 1 90 ? 18.100 -6.866 -0.404 1.00 73.06 90 ARG A C 1
ATOM 652 O O . ARG A 1 90 ? 17.541 -6.649 0.671 1.00 73.06 90 ARG A O 1
ATOM 659 N N . ASN A 1 91 ? 17.964 -6.07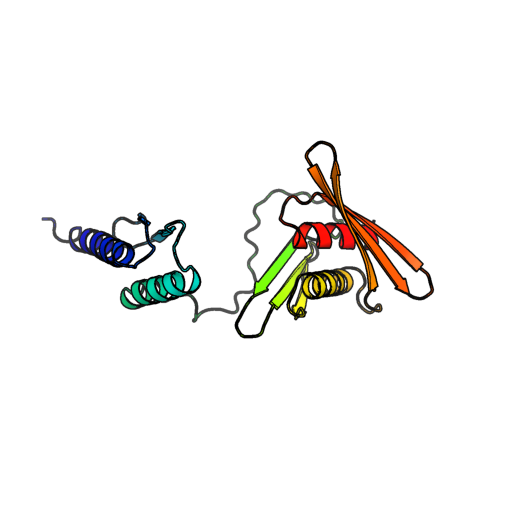9 -1.464 1.00 87.38 91 ASN A N 1
ATOM 660 C CA . ASN A 1 91 ? 17.001 -4.993 -1.527 1.00 8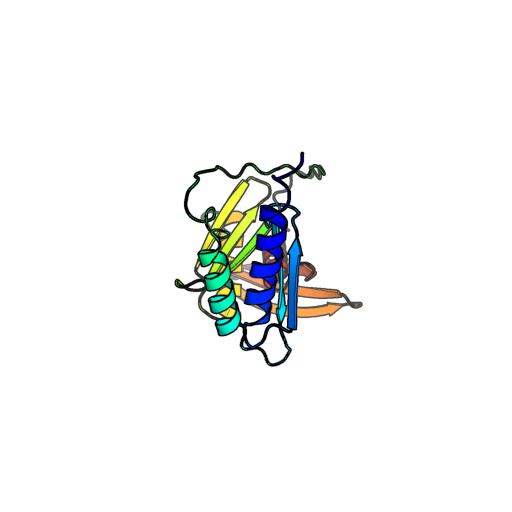7.38 91 ASN A CA 1
ATOM 661 C C . ASN A 1 91 ? 15.592 -5.563 -1.282 1.00 87.38 91 ASN A C 1
ATOM 663 O O . ASN A 1 91 ? 15.110 -6.392 -2.060 1.00 87.38 91 ASN A O 1
ATOM 667 N N . ARG A 1 92 ? 14.947 -5.153 -0.188 1.00 92.31 92 ARG A N 1
ATOM 668 C CA . ARG A 1 92 ? 13.605 -5.596 0.201 1.00 92.31 92 ARG A CA 1
ATOM 669 C C . ARG A 1 92 ? 12.707 -4.397 0.456 1.00 92.31 92 ARG A C 1
ATOM 671 O O . ARG A 1 92 ? 13.180 -3.354 0.904 1.00 92.31 92 ARG A O 1
ATOM 678 N N . LEU A 1 93 ? 11.412 -4.575 0.214 1.00 94.44 93 LEU A N 1
ATOM 679 C CA . LEU A 1 93 ? 10.402 -3.629 0.668 1.00 94.44 93 LEU A CA 1
ATOM 680 C C . LEU A 1 93 ? 10.410 -3.601 2.200 1.00 94.44 93 LEU A C 1
ATOM 682 O O . LEU A 1 93 ? 10.277 -4.645 2.838 1.00 94.44 93 LEU A O 1
ATOM 686 N N . GLU A 1 94 ? 10.575 -2.420 2.777 1.00 94.06 94 GLU A N 1
ATOM 687 C CA . GLU A 1 94 ? 10.635 -2.232 4.223 1.00 94.06 94 GLU A CA 1
ATOM 688 C C . GLU A 1 94 ? 9.276 -1.788 4.759 1.00 94.06 94 GLU A C 1
ATOM 690 O O . GLU A 1 94 ? 8.708 -2.450 5.626 1.00 94.06 94 GLU A O 1
ATOM 695 N N . SER A 1 95 ? 8.711 -0.721 4.191 1.00 95.06 95 SER A N 1
ATOM 696 C CA . SER A 1 95 ? 7.442 -0.164 4.653 1.00 95.06 95 SER A CA 1
ATOM 697 C C . SER A 1 95 ? 6.529 0.260 3.506 1.00 95.06 95 SER A C 1
ATOM 699 O O . SER A 1 95 ? 6.972 0.529 2.387 1.00 95.06 95 SER A O 1
ATOM 701 N N . LEU A 1 96 ? 5.230 0.311 3.806 1.00 97.25 96 LEU A N 1
ATOM 702 C CA . LEU A 1 96 ? 4.209 0.929 2.971 1.00 97.25 96 LEU A CA 1
ATOM 703 C C . LEU A 1 96 ? 3.240 1.686 3.878 1.00 97.25 96 LEU A C 1
ATOM 705 O O . LEU A 1 96 ? 2.681 1.102 4.807 1.00 97.25 96 LEU A O 1
ATOM 709 N N . ALA A 1 97 ? 2.996 2.949 3.563 1.00 96.75 97 ALA A N 1
ATOM 710 C CA . ALA A 1 97 ? 1.974 3.766 4.191 1.00 96.75 97 ALA A CA 1
ATOM 711 C C . ALA A 1 97 ? 0.932 4.176 3.147 1.00 96.75 97 ALA A C 1
ATOM 713 O O . ALA A 1 97 ? 1.277 4.577 2.034 1.00 96.75 97 ALA A O 1
ATOM 714 N N . VAL A 1 98 ? -0.343 4.079 3.520 1.00 96.12 98 VAL A N 1
ATOM 715 C CA . VAL A 1 98 ? -1.464 4.635 2.758 1.00 96.12 98 VAL A CA 1
ATOM 716 C C . VAL A 1 98 ? -2.104 5.694 3.640 1.00 96.12 98 VAL A C 1
ATOM 718 O O . VAL A 1 98 ? -2.664 5.366 4.682 1.00 96.12 98 VAL A O 1
ATOM 721 N N . THR A 1 99 ? -1.992 6.951 3.232 1.00 95.50 99 THR A N 1
ATOM 722 C CA . THR A 1 99 ? -2.491 8.096 3.994 1.00 95.50 99 THR A CA 1
ATOM 723 C C . THR A 1 99 ? -3.623 8.747 3.222 1.00 95.50 99 THR A C 1
ATOM 725 O O . THR A 1 99 ? -3.454 9.109 2.057 1.00 95.50 99 THR A O 1
ATOM 728 N N . GLU A 1 100 ? -4.772 8.904 3.866 1.00 94.12 100 GLU A N 1
ATOM 729 C CA . GLU A 1 100 ? -5.889 9.690 3.351 1.00 94.12 100 GLU A CA 1
ATOM 730 C C . GLU A 1 100 ? -5.873 11.069 4.009 1.00 94.12 100 GLU A C 1
ATOM 732 O O . GLU A 1 100 ? -5.714 11.191 5.221 1.00 94.12 100 GLU A O 1
ATOM 737 N N . GLY A 1 101 ? -5.993 12.117 3.201 1.00 92.31 101 GLY A N 1
ATOM 738 C CA . GLY A 1 101 ? -6.074 13.487 3.687 1.00 92.31 101 GLY A CA 1
ATOM 739 C C . GLY A 1 101 ? -6.946 14.347 2.784 1.00 92.31 101 GLY A C 1
ATOM 740 O O . GLY A 1 101 ? -7.549 13.870 1.825 1.00 92.31 101 GLY A O 1
ATOM 741 N N . VAL A 1 102 ? -6.968 15.653 3.054 1.00 87.56 102 VAL A N 1
ATOM 742 C CA . VAL A 1 102 ? -7.797 16.625 2.312 1.00 87.56 102 VAL A CA 1
ATOM 743 C C . VAL A 1 102 ? -7.468 16.646 0.808 1.00 87.56 102 VAL A C 1
ATOM 745 O O . VAL A 1 102 ? -8.329 16.927 -0.020 1.00 87.56 102 VAL A O 1
ATOM 748 N N . GLY A 1 103 ? -6.227 16.305 0.442 1.00 88.06 103 GLY A N 1
ATOM 749 C CA . GLY A 1 103 ? -5.763 16.196 -0.946 1.00 88.06 103 GLY A CA 1
ATOM 750 C C . GLY A 1 103 ? -6.043 14.851 -1.630 1.00 88.06 103 GLY A C 1
ATOM 751 O O . GLY A 1 103 ? -5.611 14.656 -2.765 1.00 88.06 103 GLY A O 1
ATOM 752 N N . GLY A 1 104 ? -6.735 13.925 -0.964 1.00 94.19 104 GLY A N 1
ATOM 753 C CA . GLY A 1 104 ? -6.975 12.563 -1.434 1.00 94.19 104 GLY A CA 1
ATOM 754 C C . GLY A 1 104 ? -6.035 11.537 -0.802 1.00 94.19 104 GLY A C 1
ATOM 755 O O . GLY A 1 104 ? -5.428 11.769 0.245 1.00 94.19 104 GLY A O 1
ATOM 756 N N . VAL A 1 105 ? -5.937 10.371 -1.438 1.00 96.69 105 VAL A N 1
ATOM 757 C CA . VAL A 1 105 ? -5.157 9.240 -0.925 1.00 96.69 105 VAL A CA 1
ATOM 758 C C . VAL A 1 105 ? -3.745 9.280 -1.499 1.00 96.69 105 VAL A C 1
ATOM 760 O O . VAL A 1 105 ? -3.563 9.472 -2.699 1.00 96.69 105 VAL A O 1
ATOM 763 N N . THR A 1 106 ? -2.739 9.064 -0.658 1.00 97.50 106 THR A N 1
ATOM 764 C CA . THR A 1 106 ? -1.327 8.988 -1.049 1.00 97.50 106 THR A CA 1
ATOM 765 C C . THR A 1 106 ? -0.723 7.679 -0.560 1.00 97.50 106 THR A C 1
ATOM 767 O O . THR A 1 106 ? -0.994 7.240 0.555 1.00 97.50 106 THR A O 1
ATOM 770 N N . VAL A 1 107 ? 0.099 7.050 -1.396 1.00 97.94 107 VAL A N 1
ATOM 771 C CA . VAL A 1 107 ? 0.819 5.817 -1.081 1.00 97.94 107 VAL A CA 1
ATOM 772 C C . VAL A 1 107 ? 2.313 6.112 -1.064 1.00 97.94 107 VAL A C 1
ATOM 774 O O . VAL A 1 107 ? 2.859 6.591 -2.057 1.00 97.94 107 VAL A O 1
ATOM 777 N N . THR A 1 108 ? 2.973 5.795 0.045 1.00 98.06 108 THR A N 1
ATOM 778 C CA . THR A 1 108 ? 4.422 5.944 0.221 1.00 98.06 108 THR A CA 1
ATOM 779 C C . THR A 1 108 ? 5.031 4.586 0.531 1.00 98.06 108 THR A C 1
ATOM 781 O O . THR A 1 108 ? 4.508 3.861 1.372 1.00 98.06 108 THR A O 1
ATOM 784 N N . ALA A 1 109 ? 6.134 4.239 -0.127 1.00 97.62 109 ALA A N 1
ATOM 785 C CA . ALA A 1 109 ? 6.891 3.020 0.142 1.00 97.62 109 ALA A CA 1
ATOM 786 C C . ALA A 1 109 ? 8.355 3.345 0.441 1.00 97.62 109 ALA A C 1
ATOM 788 O O . ALA A 1 109 ? 8.908 4.274 -0.154 1.00 97.62 109 ALA A O 1
ATOM 789 N N . SER A 1 110 ? 8.983 2.547 1.307 1.00 97.25 110 SER A N 1
ATOM 790 C CA . SER A 1 110 ? 10.434 2.557 1.519 1.00 97.25 110 SER A CA 1
ATOM 791 C C . SER A 1 110 ? 11.047 1.176 1.302 1.00 97.25 110 SER A C 1
ATOM 793 O O . SER A 1 110 ? 10.401 0.147 1.527 1.00 97.25 110 SER A O 1
ATOM 795 N N . SER A 1 111 ? 12.304 1.144 0.872 1.00 96.19 111 SER A N 1
ATOM 796 C CA . SER A 1 111 ? 13.097 -0.076 0.711 1.00 96.19 111 SER A CA 1
ATOM 797 C C . SER A 1 111 ? 14.354 -0.067 1.576 1.00 96.19 111 SER A C 1
ATOM 799 O O . SER A 1 111 ? 14.885 0.985 1.921 1.00 96.19 111 SER A O 1
ATOM 801 N N . SER A 1 112 ? 14.880 -1.257 1.871 1.00 93.94 112 SER A N 1
ATOM 802 C CA . SER A 1 112 ? 16.037 -1.457 2.759 1.00 93.94 112 SER A CA 1
ATOM 803 C C . SER A 1 112 ? 17.342 -0.822 2.271 1.00 93.94 112 SER A C 1
ATOM 805 O O . SER A 1 112 ? 18.294 -0.702 3.036 1.00 93.94 112 SER A O 1
ATOM 807 N N . ASN A 1 113 ? 17.407 -0.414 1.003 1.00 90.56 113 ASN A N 1
ATOM 808 C CA . ASN A 1 113 ? 18.519 0.350 0.440 1.00 90.56 113 ASN A CA 1
ATOM 809 C C . ASN A 1 113 ? 18.375 1.878 0.628 1.00 90.56 113 ASN A C 1
ATOM 811 O O . ASN A 1 113 ? 19.165 2.627 0.056 1.00 90.56 113 ASN A O 1
ATOM 815 N N . GLY A 1 114 ? 17.368 2.342 1.376 1.00 93.56 114 GLY A N 1
ATOM 816 C CA . GLY A 1 114 ? 17.083 3.759 1.622 1.00 93.56 114 GLY A CA 1
ATOM 817 C C . GLY A 1 114 ? 16.230 4.442 0.546 1.00 93.56 114 GLY A C 1
ATOM 818 O O . GLY A 1 114 ? 15.984 5.642 0.638 1.00 93.56 114 GLY A O 1
ATOM 819 N N . GLY A 1 115 ? 15.777 3.710 -0.476 1.00 95.25 115 GLY A N 1
ATOM 820 C CA . GLY A 1 115 ? 14.870 4.237 -1.494 1.00 95.25 115 GLY A CA 1
ATOM 821 C C . GLY A 1 115 ? 13.498 4.570 -0.909 1.00 95.25 115 GLY A C 1
ATOM 822 O O . GLY A 1 115 ? 12.937 3.778 -0.155 1.00 95.25 115 GLY A O 1
ATOM 823 N N . ILE A 1 116 ? 12.951 5.730 -1.275 1.00 97.06 116 ILE A N 1
ATOM 824 C CA . ILE A 1 116 ? 11.599 6.157 -0.901 1.00 97.06 116 ILE A CA 1
ATOM 825 C C . ILE A 1 116 ? 10.889 6.650 -2.156 1.00 97.06 116 ILE A C 1
ATOM 827 O O . ILE A 1 116 ? 11.455 7.415 -2.937 1.00 97.06 116 ILE A O 1
ATOM 831 N N . ALA A 1 117 ? 9.648 6.217 -2.343 1.00 97.56 117 ALA A N 1
ATOM 832 C CA . ALA A 1 117 ? 8.792 6.691 -3.418 1.00 97.56 117 ALA A CA 1
ATOM 833 C C . ALA A 1 117 ? 7.399 7.013 -2.871 1.00 97.56 117 ALA A C 1
ATOM 835 O O . ALA A 1 117 ? 6.912 6.357 -1.947 1.00 97.56 117 ALA A O 1
ATOM 836 N N . THR A 1 118 ? 6.753 8.019 -3.461 1.00 97.56 118 THR A N 1
ATOM 837 C CA . THR A 1 118 ? 5.421 8.488 -3.065 1.00 97.56 118 THR A CA 1
ATOM 838 C C . THR A 1 118 ? 4.574 8.735 -4.304 1.00 97.56 118 THR A C 1
ATOM 840 O O . THR A 1 118 ? 5.020 9.383 -5.254 1.00 97.56 118 THR A O 1
ATOM 843 N N . ARG A 1 119 ? 3.332 8.243 -4.305 1.00 97.44 119 ARG A N 1
ATOM 844 C CA . ARG A 1 119 ? 2.383 8.420 -5.407 1.00 97.44 119 ARG A CA 1
ATOM 845 C C . ARG A 1 119 ? 0.984 8.769 -4.902 1.00 97.44 119 ARG A C 1
ATOM 847 O O . ARG A 1 119 ? 0.505 8.129 -3.967 1.00 97.44 119 ARG A O 1
ATOM 854 N N . PRO A 1 120 ? 0.292 9.734 -5.534 1.00 97.25 120 PRO A N 1
ATOM 855 C CA . PRO A 1 120 ? -1.131 9.913 -5.297 1.00 97.25 120 PRO A CA 1
ATOM 856 C C . PRO A 1 120 ? -1.895 8.701 -5.842 1.00 97.25 120 PRO A C 1
ATOM 858 O O . PRO A 1 120 ? -1.559 8.156 -6.896 1.00 97.25 120 PRO A O 1
ATOM 861 N N . ALA A 1 121 ? -2.941 8.299 -5.134 1.00 97.31 121 ALA A N 1
ATOM 862 C CA . ALA A 1 121 ? -3.863 7.255 -5.535 1.00 97.31 121 ALA A CA 1
ATOM 863 C C . ALA A 1 121 ? -5.205 7.861 -5.937 1.00 97.31 121 ALA A C 1
ATOM 865 O O . ALA A 1 121 ? -5.696 8.822 -5.341 1.00 97.31 121 ALA A O 1
ATOM 866 N N . ARG A 1 122 ? -5.835 7.254 -6.945 1.00 95.19 122 ARG A N 1
ATOM 867 C CA . ARG A 1 122 ? -7.247 7.532 -7.218 1.00 95.19 122 ARG A CA 1
ATOM 868 C C . ARG A 1 122 ? -8.091 6.998 -6.051 1.00 95.19 122 ARG A C 1
ATOM 870 O O . ARG A 1 122 ? -7.725 5.964 -5.489 1.00 95.19 122 ARG A O 1
ATOM 877 N N . PRO A 1 123 ? -9.216 7.649 -5.704 1.00 88.69 123 PRO A N 1
ATOM 878 C CA . PRO A 1 123 ? -10.104 7.142 -4.666 1.00 88.69 123 PRO A CA 1
ATOM 879 C C . PRO A 1 123 ? -10.565 5.707 -4.950 1.00 88.69 123 PRO A C 1
ATOM 881 O O . PRO A 1 123 ? -10.870 5.350 -6.091 1.00 88.69 123 PRO A O 1
ATOM 884 N N . GLY A 1 124 ? -10.646 4.899 -3.893 1.00 91.94 124 GLY A N 1
ATOM 885 C CA . GLY A 1 124 ? -11.116 3.517 -3.948 1.00 91.94 124 GLY A CA 1
ATOM 886 C C . GLY A 1 124 ? -10.014 2.464 -4.103 1.00 91.94 124 GLY A C 1
ATOM 887 O O . GLY A 1 124 ? -8.870 2.741 -4.463 1.00 91.94 124 GLY A O 1
ATOM 888 N N . ALA A 1 125 ? -10.382 1.210 -3.833 1.00 91.94 125 ALA A N 1
ATOM 889 C CA . ALA A 1 125 ? -9.438 0.098 -3.704 1.00 91.94 125 ALA A CA 1
ATOM 890 C C . ALA A 1 125 ? -8.592 -0.161 -4.964 1.00 91.94 125 ALA A C 1
ATOM 892 O O . ALA A 1 125 ? -7.416 -0.502 -4.853 1.00 91.94 125 ALA A O 1
ATOM 893 N N . VAL A 1 126 ? -9.171 0.017 -6.158 1.00 94.44 126 VAL A N 1
ATOM 894 C CA . VAL A 1 126 ? -8.453 -0.156 -7.434 1.00 94.44 126 VAL A CA 1
ATOM 895 C C . VAL A 1 126 ? -7.391 0.929 -7.613 1.00 94.44 126 VAL A C 1
ATOM 897 O O . VAL A 1 126 ? -6.255 0.616 -7.955 1.00 94.44 126 VAL A O 1
ATOM 900 N N . GLY A 1 127 ? -7.729 2.187 -7.320 1.00 95.69 127 GLY A N 1
ATOM 901 C CA . GLY A 1 127 ? -6.794 3.306 -7.435 1.00 95.69 127 GLY A CA 1
ATOM 902 C C . GLY A 1 127 ? -5.626 3.206 -6.456 1.00 95.69 127 GLY A C 1
ATOM 903 O O . GLY A 1 127 ? -4.487 3.490 -6.825 1.00 95.69 127 GLY A O 1
ATOM 904 N N . VAL A 1 128 ? -5.886 2.728 -5.236 1.00 96.75 128 VAL A N 1
ATOM 905 C CA . VAL A 1 128 ? -4.833 2.418 -4.257 1.00 96.75 128 VAL A CA 1
ATOM 906 C C . VAL A 1 128 ? -3.950 1.273 -4.749 1.00 96.75 128 VAL A C 1
ATOM 908 O O . VAL A 1 128 ? -2.731 1.382 -4.677 1.00 96.75 128 VAL A O 1
ATOM 911 N N . ALA A 1 129 ? -4.527 0.198 -5.295 1.00 97.31 129 ALA A N 1
ATOM 912 C CA . ALA A 1 129 ? -3.753 -0.930 -5.815 1.00 97.31 129 ALA A CA 1
ATOM 913 C C . ALA A 1 129 ? -2.820 -0.524 -6.971 1.00 97.31 129 ALA A C 1
ATOM 915 O O . ALA A 1 129 ? -1.660 -0.929 -7.000 1.00 97.31 129 ALA A O 1
ATOM 916 N N . GLU A 1 130 ? -3.292 0.313 -7.895 1.00 97.06 130 GLU A N 1
ATOM 917 C CA . GLU A 1 130 ? -2.462 0.861 -8.974 1.00 97.06 130 GLU A CA 1
ATOM 918 C C . GLU A 1 130 ? -1.334 1.754 -8.443 1.00 97.06 130 GLU A C 1
ATOM 920 O O . GLU A 1 130 ? -0.194 1.635 -8.894 1.00 97.06 130 GLU A O 1
ATOM 925 N N . ALA A 1 131 ? -1.623 2.619 -7.465 1.00 97.88 131 ALA A N 1
ATOM 926 C CA . ALA A 1 131 ? -0.609 3.465 -6.839 1.00 97.88 131 ALA A CA 1
ATOM 927 C C . ALA A 1 131 ? 0.450 2.639 -6.092 1.00 97.88 131 ALA A C 1
ATOM 929 O O . ALA A 1 131 ? 1.637 2.952 -6.172 1.00 97.88 131 ALA A O 1
ATOM 930 N N . VAL A 1 132 ? 0.041 1.546 -5.438 1.00 98.38 132 VAL A N 1
ATOM 931 C CA . VAL A 1 132 ? 0.951 0.568 -4.824 1.00 98.38 132 VAL A CA 1
ATOM 932 C C . VAL A 1 132 ? 1.872 -0.064 -5.872 1.00 98.38 132 VAL A C 1
ATOM 934 O O . VAL A 1 132 ? 3.078 -0.158 -5.654 1.00 98.38 132 VAL A O 1
ATOM 937 N N . VAL A 1 133 ? 1.348 -0.469 -7.030 1.00 98.31 133 VAL A N 1
ATOM 938 C CA . VAL A 1 133 ? 2.191 -1.022 -8.104 1.00 98.31 133 VAL A CA 1
ATOM 939 C C . VAL A 1 133 ? 3.180 0.021 -8.616 1.00 98.31 133 VAL A C 1
ATOM 941 O O . VAL A 1 133 ? 4.362 -0.286 -8.758 1.00 98.31 133 VAL A O 1
ATOM 944 N N . ALA A 1 134 ? 2.724 1.254 -8.837 1.00 98.06 134 ALA A N 1
ATOM 945 C CA . ALA A 1 134 ? 3.570 2.333 -9.332 1.00 98.06 134 ALA A CA 1
ATOM 946 C C . ALA A 1 134 ? 4.714 2.669 -8.368 1.00 98.06 134 ALA A C 1
ATOM 948 O O . ALA A 1 134 ? 5.864 2.766 -8.796 1.00 98.06 134 ALA A O 1
ATOM 949 N N . VAL A 1 135 ? 4.419 2.800 -7.072 1.00 98.19 135 VAL A N 1
ATOM 950 C CA . VAL A 1 135 ? 5.428 3.153 -6.066 1.00 98.19 135 VAL A CA 1
ATOM 951 C C . VAL A 1 135 ? 6.462 2.035 -5.887 1.00 98.19 135 VAL A C 1
ATOM 953 O O . VAL A 1 135 ? 7.656 2.300 -5.787 1.00 98.19 135 VAL A O 1
ATOM 956 N N . VAL A 1 136 ? 6.033 0.769 -5.930 1.00 97.94 136 VAL A N 1
ATOM 957 C CA . VAL A 1 136 ? 6.942 -0.384 -5.835 1.00 97.94 136 VAL A CA 1
ATOM 958 C C . VAL A 1 136 ? 7.793 -0.532 -7.098 1.00 97.94 136 VAL A C 1
ATOM 960 O O . VAL A 1 136 ? 8.983 -0.841 -7.005 1.00 97.94 136 VAL A O 1
ATOM 963 N N . ALA A 1 137 ? 7.212 -0.298 -8.277 1.00 97.56 137 ALA A N 1
ATOM 964 C CA . ALA A 1 137 ? 7.942 -0.331 -9.539 1.00 97.56 137 ALA A CA 1
ATOM 965 C C . ALA A 1 137 ? 9.024 0.754 -9.600 1.00 97.56 137 ALA A C 1
ATOM 967 O O . ALA A 1 137 ? 10.130 0.477 -10.053 1.00 97.56 137 ALA A O 1
ATOM 968 N N . GLU A 1 138 ? 8.742 1.952 -9.085 1.00 97.12 138 GLU A N 1
ATOM 969 C CA . GLU A 1 138 ? 9.712 3.047 -8.998 1.00 97.12 138 GLU A CA 1
ATOM 970 C C . GLU A 1 138 ? 10.939 2.679 -8.151 1.00 97.12 138 GLU A C 1
ATOM 972 O O . GLU A 1 138 ? 12.063 3.002 -8.533 1.00 97.12 138 GLU A O 1
ATOM 977 N N . LEU A 1 139 ? 10.738 1.929 -7.063 1.00 96.50 139 LEU A N 1
ATOM 978 C CA . LEU A 1 139 ? 11.825 1.431 -6.214 1.00 96.50 139 LEU A CA 1
ATOM 979 C C . LEU A 1 139 ? 12.563 0.217 -6.803 1.00 96.50 139 LEU A C 1
ATOM 981 O O . LEU A 1 139 ? 13.760 0.054 -6.573 1.00 96.50 139 LEU A O 1
ATOM 985 N N . SER A 1 140 ? 11.863 -0.653 -7.538 1.00 95.38 140 SER A N 1
ATOM 986 C CA . SER A 1 140 ? 12.411 -1.940 -8.005 1.00 95.38 140 SER A CA 1
ATOM 987 C C . SER A 1 140 ? 13.066 -1.866 -9.385 1.00 95.38 140 S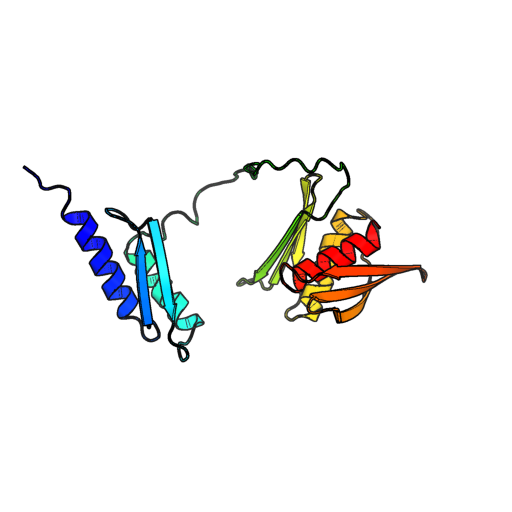ER A C 1
ATOM 989 O O . SER A 1 140 ?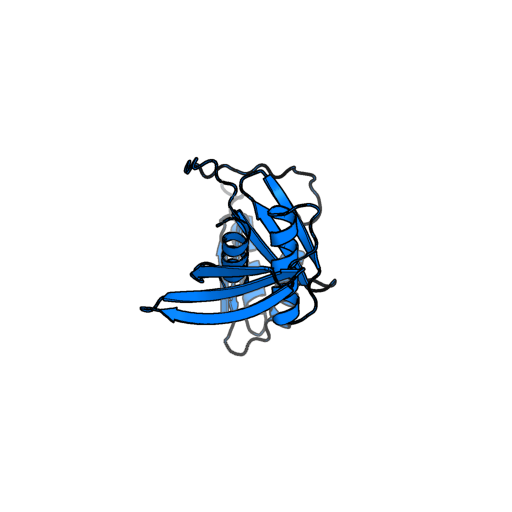 14.078 -2.515 -9.635 1.00 95.38 140 SER A O 1
ATOM 991 N N . ILE A 1 141 ? 12.483 -1.099 -10.305 1.00 94.38 141 ILE A N 1
ATOM 992 C CA . ILE A 1 141 ? 12.897 -1.010 -11.712 1.00 94.38 141 ILE A CA 1
ATOM 993 C C . ILE A 1 141 ? 12.948 0.457 -12.175 1.00 94.38 141 ILE A C 1
ATOM 995 O O . ILE A 1 141 ? 12.239 0.843 -13.110 1.00 94.38 141 ILE A O 1
ATOM 999 N N . PRO A 1 142 ? 13.792 1.297 -11.546 1.00 93.25 142 PRO A N 1
ATOM 1000 C CA . PRO A 1 142 ? 13.835 2.727 -11.829 1.00 93.25 142 PRO A CA 1
ATOM 1001 C C . PRO A 1 142 ? 14.107 3.006 -13.314 1.00 93.25 142 PRO A C 1
ATOM 1003 O O . PRO A 1 142 ? 14.967 2.387 -13.943 1.00 93.25 142 PRO A O 1
ATOM 1006 N N . GLY A 1 143 ? 13.349 3.946 -13.883 1.00 92.44 143 GLY A N 1
ATOM 1007 C CA . GLY A 1 143 ? 13.448 4.340 -15.293 1.00 92.44 143 GLY A CA 1
ATOM 1008 C C . GLY A 1 143 ? 12.739 3.412 -16.288 1.00 92.44 143 GLY A C 1
ATOM 1009 O O . GLY A 1 143 ? 12.737 3.710 -17.483 1.00 92.44 143 GLY A O 1
ATOM 1010 N N . GLN A 1 144 ? 12.119 2.317 -15.836 1.00 93.75 144 GLN A N 1
ATOM 1011 C CA . GLN A 1 144 ? 11.283 1.470 -16.691 1.00 93.75 144 GLN A CA 1
ATOM 1012 C C . GLN A 1 144 ? 9.810 1.914 -16.675 1.00 93.75 144 GLN A C 1
ATOM 1014 O O . GLN A 1 144 ? 9.362 2.543 -15.714 1.00 93.75 144 GLN A O 1
ATOM 1019 N N . PRO A 1 145 ? 9.030 1.591 -17.727 1.00 94.12 145 PRO A N 1
ATOM 1020 C CA . PRO A 1 145 ? 7.589 1.809 -17.722 1.00 94.12 145 PRO A CA 1
ATOM 1021 C C . PRO A 1 145 ? 6.911 1.114 -16.537 1.00 94.12 145 PRO A C 1
ATOM 1023 O O . PRO A 1 145 ? 7.265 -0.012 -16.185 1.00 94.12 145 PRO A O 1
ATOM 1026 N N . CYS A 1 146 ? 5.906 1.775 -15.960 1.00 95.56 146 CYS A N 1
ATOM 1027 C CA . CYS A 1 146 ? 5.125 1.211 -14.864 1.00 95.56 146 CYS A CA 1
ATOM 1028 C C . CYS A 1 146 ? 4.405 -0.076 -15.321 1.00 95.56 146 CYS 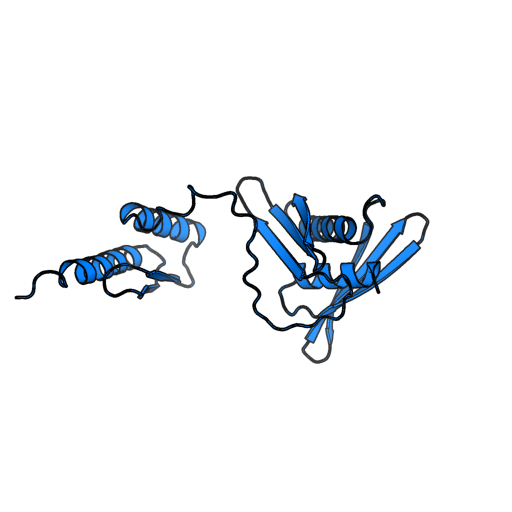A C 1
ATOM 1030 O O . CYS A 1 146 ? 3.686 -0.028 -16.326 1.00 95.56 146 CYS A O 1
ATOM 1032 N N . PRO A 1 147 ? 4.563 -1.210 -14.613 1.00 97.12 147 PRO A N 1
ATOM 1033 C CA . PRO A 1 147 ? 3.826 -2.430 -14.908 1.00 97.12 147 PRO A CA 1
ATOM 1034 C C . PRO A 1 147 ? 2.316 -2.243 -14.731 1.00 97.12 147 PRO A C 1
ATOM 1036 O O . PRO A 1 147 ? 1.867 -1.589 -13.790 1.00 97.12 147 PRO A O 1
ATOM 1039 N N . ALA A 1 148 ? 1.519 -2.871 -15.594 1.00 96.62 148 ALA A N 1
ATOM 1040 C CA . ALA A 1 148 ? 0.069 -2.901 -15.430 1.00 96.62 148 ALA A CA 1
ATOM 1041 C C . ALA A 1 148 ? -0.345 -4.065 -14.521 1.00 96.62 148 ALA A C 1
ATOM 1043 O O . ALA A 1 148 ? 0.102 -5.201 -14.699 1.00 96.62 148 ALA A O 1
ATOM 1044 N N . LEU A 1 149 ? -1.233 -3.792 -13.566 1.00 97.25 149 LEU A N 1
ATOM 1045 C CA . LEU A 1 149 ? -1.818 -4.811 -12.701 1.00 97.25 149 LEU A CA 1
ATOM 1046 C C . LEU A 1 149 ? -2.952 -5.526 -13.441 1.00 97.25 149 LEU A C 1
ATOM 1048 O O . LEU A 1 149 ? -4.003 -4.938 -13.678 1.00 97.25 149 LEU A O 1
ATOM 1052 N N . LEU A 1 150 ? -2.742 -6.788 -13.819 1.00 96.75 150 LEU A N 1
ATOM 1053 C CA . LEU A 1 150 ? -3.737 -7.565 -14.564 1.00 96.75 150 LEU A CA 1
ATOM 1054 C C . LEU A 1 150 ? -4.698 -8.312 -13.643 1.00 96.75 150 LEU A C 1
ATOM 1056 O O . LEU A 1 150 ? -5.893 -8.392 -13.917 1.00 96.75 150 LEU A O 1
ATOM 1060 N N . VAL A 1 151 ? -4.161 -8.914 -12.582 1.00 97.06 151 VAL A N 1
ATOM 1061 C CA . VAL A 1 151 ? -4.918 -9.760 -11.656 1.00 97.06 151 VAL A CA 1
ATOM 1062 C C . VAL A 1 151 ? -4.442 -9.499 -10.239 1.00 97.06 151 VAL A C 1
ATOM 1064 O O . VAL A 1 151 ? -3.239 -9.421 -9.991 1.00 97.06 151 VAL A O 1
ATOM 1067 N N . VAL A 1 152 ? -5.405 -9.435 -9.323 1.00 97.31 152 VAL A N 1
ATOM 1068 C CA . VAL A 1 152 ? -5.203 -9.585 -7.883 1.00 97.31 152 VAL A CA 1
ATOM 1069 C C . VAL A 1 152 ? -6.168 -10.662 -7.414 1.00 97.31 152 VAL A C 1
ATOM 1071 O O . VAL A 1 152 ? -7.361 -10.586 -7.714 1.00 97.31 152 VAL A O 1
ATOM 1074 N N . ARG A 1 153 ? -5.656 -11.671 -6.719 1.00 96.94 153 ARG A N 1
ATOM 1075 C CA . ARG A 1 153 ? -6.459 -12.704 -6.069 1.00 96.94 153 ARG A CA 1
ATOM 1076 C C . ARG A 1 153 ? -6.093 -12.774 -4.608 1.00 96.94 153 ARG A C 1
ATOM 1078 O O . ARG A 1 153 ? -4.915 -12.906 -4.296 1.00 96.94 153 ARG A O 1
ATOM 1085 N N . ASP A 1 154 ? -7.113 -12.735 -3.771 1.00 95.06 154 ASP A N 1
ATOM 1086 C CA . ASP A 1 154 ? -6.989 -12.925 -2.337 1.00 95.06 154 ASP A CA 1
ATOM 1087 C C . ASP A 1 154 ? -7.569 -14.314 -2.041 1.00 95.06 154 ASP A C 1
ATOM 1089 O O . ASP A 1 154 ? -8.703 -14.607 -2.428 1.00 95.06 154 ASP A O 1
ATOM 1093 N N . GLU A 1 155 ? -6.775 -15.189 -1.435 1.00 96.12 155 GLU A N 1
ATOM 1094 C CA . GLU A 1 155 ? -7.148 -16.571 -1.128 1.00 96.12 155 GLU A CA 1
ATOM 1095 C C . GLU A 1 155 ? -6.714 -16.907 0.303 1.00 96.12 155 GLU A C 1
ATOM 1097 O O . GLU A 1 155 ? -5.663 -16.461 0.762 1.00 96.12 155 GLU A O 1
ATOM 1102 N N . GLU A 1 156 ? -7.518 -17.694 1.018 1.00 95.62 156 GLU A N 1
ATOM 1103 C CA . GLU A 1 156 ? -7.134 -18.242 2.320 1.00 95.62 156 GLU A CA 1
ATOM 1104 C C . GLU A 1 156 ? -6.522 -19.634 2.118 1.00 95.62 156 GLU A C 1
ATOM 1106 O O . GLU A 1 156 ? -7.135 -20.514 1.508 1.00 95.62 156 GLU A O 1
ATOM 1111 N N . LEU A 1 157 ? -5.306 -19.831 2.620 1.00 92.88 157 LEU A N 1
ATOM 1112 C CA . LEU A 1 157 ? -4.548 -21.075 2.558 1.00 92.88 157 LEU A CA 1
ATOM 1113 C C . LEU A 1 157 ? -4.126 -21.466 3.972 1.00 92.88 157 LEU A C 1
ATOM 1115 O O . LEU A 1 157 ? -3.322 -20.777 4.591 1.00 92.88 157 LEU A O 1
ATOM 1119 N N . ASP A 1 158 ? -4.675 -22.572 4.475 1.00 92.88 158 ASP A N 1
ATOM 1120 C CA . ASP A 1 158 ? -4.379 -23.096 5.819 1.00 92.88 158 ASP A CA 1
ATOM 1121 C C . ASP A 1 158 ? -4.538 -22.029 6.926 1.00 92.88 158 ASP A C 1
ATOM 1123 O O . ASP A 1 158 ? -3.647 -21.786 7.739 1.00 92.88 158 ASP A O 1
ATOM 1127 N N . GLY A 1 159 ? -5.659 -21.295 6.888 1.00 92.88 159 GLY A N 1
ATOM 1128 C CA . GLY A 1 159 ? -5.952 -20.192 7.812 1.00 92.88 159 GLY A CA 1
ATOM 1129 C C . GLY A 1 159 ? -5.118 -18.921 7.601 1.00 92.88 159 GLY A C 1
ATOM 1130 O O . GLY A 1 159 ? -5.260 -17.963 8.359 1.00 92.88 159 GLY A O 1
ATOM 1131 N N . SER A 1 160 ? -4.262 -18.886 6.577 1.00 93.88 160 SER A N 1
ATOM 1132 C CA . SER A 1 160 ? -3.435 -17.730 6.230 1.00 93.88 160 SER A CA 1
ATOM 1133 C C . SER A 1 160 ? -3.960 -17.045 4.976 1.00 93.88 160 SER A C 1
ATOM 1135 O O . SER A 1 160 ? -4.124 -17.672 3.933 1.00 93.88 160 SER A O 1
ATOM 1137 N N . ASN A 1 161 ? -4.187 -15.735 5.038 1.00 95.94 161 ASN A N 1
ATOM 1138 C CA . ASN A 1 161 ? -4.596 -14.976 3.860 1.00 95.94 161 ASN A CA 1
ATOM 1139 C C . ASN A 1 161 ? -3.386 -14.659 2.973 1.00 95.94 161 ASN A C 1
ATOM 1141 O O . ASN A 1 161 ? -2.403 -14.072 3.430 1.00 95.94 161 ASN A O 1
ATOM 1145 N N . VAL A 1 162 ? -3.476 -15.003 1.692 1.00 96.94 162 VAL A N 1
ATOM 1146 C CA . VAL A 1 162 ? -2.438 -14.807 0.680 1.00 96.94 162 VAL A CA 1
ATOM 1147 C C . VAL A 1 162 ? -3.001 -13.971 -0.458 1.00 96.94 162 VAL A C 1
ATOM 1149 O O . VAL A 1 162 ? -4.092 -14.229 -0.959 1.00 96.94 162 VAL A O 1
ATOM 1152 N N . VAL A 1 163 ? -2.232 -12.980 -0.901 1.00 97.38 163 VAL A N 1
ATOM 1153 C CA . VAL A 1 163 ? -2.507 -12.253 -2.140 1.00 97.38 163 VAL A CA 1
ATOM 1154 C C . VAL A 1 163 ? -1.560 -12.717 -3.233 1.00 97.38 163 VAL A C 1
ATOM 1156 O O . VAL A 1 163 ? -0.350 -12.793 -3.028 1.00 97.38 163 VAL A O 1
ATOM 1159 N N . THR A 1 164 ? -2.116 -12.995 -4.406 1.00 98.19 164 THR A N 1
ATOM 1160 C CA . THR A 1 164 ? -1.381 -13.307 -5.632 1.00 98.19 164 THR A CA 1
ATOM 1161 C C . THR A 1 164 ? -1.644 -12.227 -6.671 1.00 98.19 164 THR A C 1
ATOM 1163 O O . THR A 1 164 ? -2.790 -11.835 -6.902 1.00 98.19 164 THR A O 1
ATOM 1166 N N . VAL A 1 165 ? -0.585 -11.762 -7.330 1.00 98.25 165 VAL A N 1
ATOM 1167 C CA . VAL A 1 165 ? -0.652 -10.752 -8.390 1.00 98.25 165 VAL A CA 1
ATOM 1168 C C . VAL A 1 165 ? -0.130 -11.287 -9.712 1.00 98.25 165 VAL A C 1
ATOM 1170 O O . VAL A 1 165 ? 0.774 -12.120 -9.747 1.00 98.25 165 VAL A O 1
ATOM 1173 N N . LEU A 1 166 ? -0.663 -10.745 -10.806 1.00 98.25 166 LEU A N 1
ATOM 1174 C CA . LEU A 1 166 ? -0.095 -10.876 -12.144 1.00 98.25 166 LEU A CA 1
ATOM 1175 C C . LEU A 1 166 ? 0.134 -9.482 -12.728 1.00 98.25 166 LEU A C 1
ATOM 1177 O O . LEU A 1 166 ? -0.804 -8.689 -12.839 1.00 98.25 166 LEU A O 1
ATOM 1181 N N . LEU A 1 167 ? 1.373 -9.209 -13.121 1.00 98.25 167 LEU A N 1
ATOM 1182 C CA . LEU A 1 167 ? 1.814 -7.950 -13.710 1.00 98.25 167 LEU A CA 1
ATOM 1183 C C . LEU A 1 167 ? 2.129 -8.131 -15.195 1.00 98.25 167 LEU A C 1
ATOM 1185 O O . LEU A 1 167 ? 2.705 -9.147 -15.591 1.00 98.25 167 LEU A O 1
ATOM 1189 N N . ASP A 1 168 ? 1.812 -7.118 -15.995 1.00 97.69 168 ASP A N 1
ATOM 1190 C CA . ASP A 1 168 ? 2.305 -6.950 -17.363 1.00 97.69 168 ASP A CA 1
ATOM 1191 C C . ASP A 1 168 ? 3.435 -5.914 -17.374 1.00 97.69 168 ASP A C 1
ATOM 1193 O O . ASP A 1 168 ? 3.222 -4.757 -17.016 1.00 97.69 168 ASP A O 1
ATOM 1197 N N . LEU A 1 169 ? 4.637 -6.319 -17.789 1.00 95.94 169 LEU A N 1
ATOM 1198 C CA . LEU A 1 169 ? 5.814 -5.447 -17.910 1.00 95.94 169 LEU A CA 1
ATOM 1199 C C . LEU A 1 169 ? 5.973 -4.879 -19.331 1.00 95.94 169 LEU A C 1
ATOM 1201 O O . LEU A 1 169 ? 7.050 -4.398 -19.702 1.00 95.94 169 LEU A O 1
ATOM 1205 N N . GLY A 1 170 ? 4.933 -5.000 -20.156 1.00 93.19 170 GLY A N 1
ATOM 1206 C CA . GLY A 1 170 ? 4.935 -4.624 -21.558 1.00 93.19 170 GLY A CA 1
ATOM 1207 C C . GLY A 1 170 ? 5.565 -5.683 -22.465 1.00 93.19 170 GLY A C 1
ATOM 1208 O O . GLY A 1 170 ? 6.299 -6.581 -22.037 1.00 93.19 170 GLY A O 1
ATOM 1209 N N . ALA A 1 171 ? 5.272 -5.561 -23.764 1.00 89.50 171 ALA A N 1
ATOM 1210 C CA . ALA A 1 171 ? 5.738 -6.471 -24.817 1.00 89.50 171 ALA A CA 1
ATOM 1211 C C . ALA A 1 171 ? 5.395 -7.956 -24.561 1.00 89.50 171 ALA A C 1
ATOM 1213 O O . ALA A 1 171 ? 6.151 -8.852 -24.930 1.00 89.50 171 ALA A O 1
ATOM 1214 N N . GLY A 1 172 ? 4.264 -8.220 -23.896 1.00 91.25 172 GLY A N 1
ATOM 1215 C CA . GLY A 1 172 ? 3.801 -9.574 -23.578 1.00 91.25 172 GLY A CA 1
ATOM 1216 C C . GLY A 1 172 ? 4.560 -10.257 -22.437 1.00 91.25 172 GLY A C 1
ATOM 1217 O O . GLY A 1 172 ? 4.285 -11.420 -22.140 1.00 91.25 172 GLY A O 1
ATOM 1218 N N . ARG A 1 173 ? 5.497 -9.564 -21.776 1.00 95.75 173 ARG A N 1
ATOM 1219 C CA . ARG A 1 173 ? 6.207 -10.100 -20.611 1.00 95.75 173 ARG A CA 1
ATOM 1220 C C . ARG A 1 173 ? 5.322 -9.988 -19.383 1.00 95.75 173 ARG A C 1
ATOM 1222 O O . ARG A 1 173 ? 4.895 -8.898 -19.019 1.00 95.75 173 ARG A O 1
ATOM 1229 N N . ARG A 1 174 ? 5.101 -11.115 -18.713 1.00 97.31 174 ARG A N 1
ATOM 1230 C CA . ARG A 1 174 ? 4.299 -11.181 -17.493 1.00 97.31 174 ARG A CA 1
ATOM 1231 C C . ARG A 1 174 ? 5.113 -11.739 -16.347 1.00 97.31 174 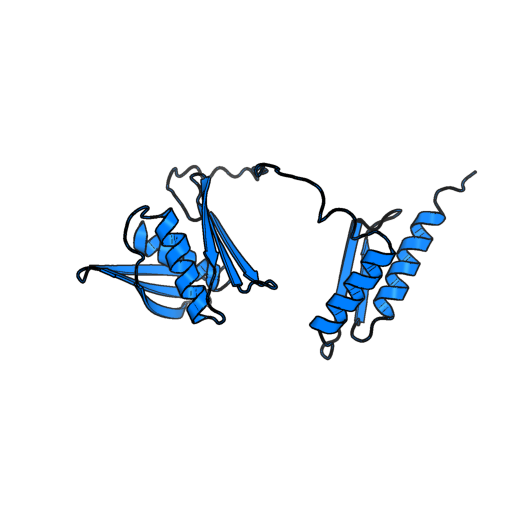ARG A C 1
ATOM 1233 O O . ARG A 1 174 ? 5.954 -12.612 -16.559 1.00 97.31 174 ARG A O 1
ATOM 1240 N N . ARG A 1 175 ? 4.837 -11.257 -15.141 1.00 98.00 175 ARG A N 1
ATOM 1241 C CA . ARG A 1 175 ? 5.388 -11.816 -13.906 1.00 98.00 175 ARG A CA 1
ATOM 1242 C C . ARG A 1 175 ? 4.306 -11.950 -12.860 1.00 98.00 175 ARG A C 1
ATOM 1244 O O . ARG A 1 175 ? 3.390 -11.133 -12.807 1.00 98.00 175 ARG A O 1
ATOM 1251 N N . ALA A 1 176 ? 4.423 -12.989 -12.052 1.00 97.94 176 ALA A N 1
ATOM 1252 C CA . ALA A 1 176 ? 3.535 -13.233 -10.935 1.00 97.94 176 ALA A CA 1
ATOM 1253 C C . ALA A 1 176 ? 4.322 -13.146 -9.633 1.00 97.94 176 ALA A C 1
ATOM 1255 O O . ALA A 1 176 ? 5.520 -13.422 -9.608 1.00 97.94 176 ALA A O 1
ATOM 1256 N N . GLY A 1 177 ? 3.636 -12.771 -8.566 1.00 97.88 177 GLY A N 1
ATOM 1257 C CA . GLY A 1 177 ? 4.189 -12.765 -7.221 1.00 97.88 177 GLY A CA 1
ATOM 1258 C C . GLY A 1 177 ? 3.089 -13.022 -6.210 1.00 97.88 177 GLY A C 1
ATOM 1259 O O . GLY A 1 177 ? 1.909 -12.824 -6.506 1.00 97.88 177 GLY A O 1
ATOM 1260 N N . ALA A 1 178 ? 3.473 -13.485 -5.030 1.00 97.50 178 ALA A N 1
ATOM 1261 C CA . ALA A 1 178 ? 2.543 -13.766 -3.952 1.00 97.50 178 ALA A CA 1
ATOM 1262 C C . ALA A 1 178 ? 3.131 -13.337 -2.610 1.00 97.50 178 ALA A C 1
ATOM 1264 O O . ALA A 1 178 ? 4.352 -13.296 -2.440 1.00 97.50 178 ALA A O 1
ATOM 1265 N N . ALA A 1 179 ? 2.260 -13.003 -1.664 1.00 96.88 179 ALA A N 1
ATOM 1266 C CA . ALA A 1 179 ? 2.653 -12.677 -0.302 1.00 96.88 179 ALA A CA 1
ATOM 1267 C C . ALA A 1 179 ? 1.513 -12.924 0.690 1.00 96.88 179 ALA A C 1
ATOM 1269 O O . ALA A 1 179 ? 0.339 -12.796 0.351 1.00 96.88 179 ALA A O 1
ATOM 1270 N N . MET A 1 180 ? 1.877 -13.217 1.938 1.00 96.06 180 MET A N 1
ATOM 1271 C CA . MET A 1 180 ? 0.930 -13.283 3.054 1.00 96.06 180 MET A CA 1
ATOM 1272 C C . MET A 1 180 ? 0.447 -11.880 3.461 1.00 96.06 180 MET A C 1
ATOM 1274 O O . MET A 1 180 ? 1.208 -10.901 3.396 1.00 96.06 180 MET A O 1
ATOM 1278 N N . LEU A 1 181 ? -0.810 -11.776 3.896 1.00 93.38 181 LEU A N 1
ATOM 1279 C CA . LEU A 1 181 ? -1.487 -10.536 4.294 1.00 93.38 181 LEU A CA 1
ATOM 1280 C C . LEU A 1 181 ? -1.303 -10.183 5.786 1.00 93.38 181 LEU A C 1
ATOM 1282 O O . LEU A 1 181 ? -2.258 -9.821 6.465 1.00 93.38 181 LEU A O 1
ATOM 1286 N N . ASP A 1 182 ? -0.071 -10.219 6.293 1.00 85.69 182 ASP A N 1
ATOM 1287 C CA . ASP A 1 182 ? 0.215 -10.042 7.735 1.00 85.69 182 ASP A CA 1
ATOM 1288 C C . ASP A 1 182 ? 0.194 -8.576 8.224 1.00 85.69 182 ASP A C 1
ATOM 1290 O O . ASP A 1 182 ? 0.310 -8.314 9.416 1.00 85.69 182 ASP A O 1
ATOM 1294 N N . GLY A 1 183 ? 0.077 -7.605 7.309 1.00 80.75 183 GLY A N 1
ATOM 1295 C CA . GLY A 1 183 ? 0.164 -6.160 7.593 1.00 80.75 183 GLY A CA 1
ATOM 1296 C C . GLY A 1 183 ? -0.926 -5.341 6.903 1.00 80.75 183 GLY A C 1
ATOM 1297 O O . GLY A 1 183 ? -0.714 -4.190 6.529 1.00 80.75 183 GLY A O 1
ATOM 1298 N N . GLY A 1 184 ? -2.075 -5.968 6.651 1.00 90.81 184 GLY A N 1
ATOM 1299 C CA . GLY A 1 184 ? -3.147 -5.394 5.851 1.00 90.81 184 GLY A CA 1
ATOM 1300 C C . GLY A 1 184 ? -2.946 -5.586 4.347 1.00 90.81 184 GLY A C 1
ATOM 1301 O O . GLY A 1 184 ? -1.862 -5.899 3.841 1.00 90.81 184 GLY A O 1
ATOM 1302 N N . ARG A 1 185 ? -4.042 -5.408 3.609 1.00 94.31 185 ARG A N 1
ATOM 1303 C CA . ARG A 1 185 ? -4.129 -5.768 2.190 1.00 94.31 185 ARG A CA 1
ATOM 1304 C C . ARG A 1 185 ? -3.155 -4.993 1.302 1.00 94.31 185 ARG A C 1
ATOM 1306 O O . ARG A 1 185 ? -2.528 -5.584 0.431 1.00 94.31 185 ARG A O 1
ATOM 1313 N N . ALA A 1 186 ? -3.015 -3.684 1.522 1.00 95.69 186 ALA A N 1
ATOM 1314 C CA . ALA A 1 186 ? -2.135 -2.838 0.714 1.00 95.69 186 ALA A CA 1
ATOM 1315 C C . ALA A 1 186 ? -0.660 -3.245 0.860 1.00 95.69 186 ALA A C 1
ATOM 1317 O O . ALA A 1 186 ? 0.042 -3.378 -0.140 1.00 95.69 186 ALA A O 1
ATOM 1318 N N . TYR A 1 187 ? -0.212 -3.515 2.090 1.00 96.31 187 TYR A N 1
ATOM 1319 C CA . TYR A 1 187 ? 1.154 -3.968 2.345 1.00 96.31 187 TYR A CA 1
ATOM 1320 C C . TYR A 1 187 ? 1.414 -5.359 1.759 1.00 96.31 187 TYR A C 1
ATOM 1322 O O . TYR A 1 187 ? 2.427 -5.574 1.098 1.00 96.31 187 TYR A O 1
ATOM 1330 N N . GLY A 1 188 ? 0.477 -6.297 1.929 1.00 96.94 188 GLY A N 1
ATOM 1331 C CA . GLY A 1 188 ? 0.571 -7.615 1.301 1.00 96.94 188 GLY A CA 1
ATOM 1332 C C . GLY A 1 188 ? 0.653 -7.536 -0.226 1.00 96.94 188 GLY A C 1
ATOM 1333 O O . GLY A 1 188 ? 1.514 -8.174 -0.830 1.00 96.94 188 GLY A O 1
ATOM 1334 N N . LEU A 1 189 ? -0.168 -6.684 -0.849 1.00 97.88 189 LEU A N 1
ATOM 1335 C CA . LEU A 1 189 ? -0.104 -6.422 -2.286 1.00 97.88 189 LEU A CA 1
ATOM 1336 C C . LEU A 1 189 ? 1.276 -5.884 -2.688 1.00 97.88 189 LEU A C 1
ATOM 1338 O O . LEU A 1 189 ? 1.874 -6.392 -3.633 1.00 97.88 189 LEU A O 1
ATOM 1342 N N . ALA A 1 190 ? 1.808 -4.904 -1.955 1.00 98.06 190 ALA A N 1
ATOM 1343 C CA . ALA A 1 190 ? 3.129 -4.341 -2.222 1.00 98.06 190 ALA A CA 1
ATOM 1344 C C . ALA A 1 190 ? 4.239 -5.399 -2.130 1.00 98.06 190 ALA A C 1
ATOM 1346 O O . ALA A 1 190 ? 5.096 -5.459 -3.012 1.00 98.06 190 ALA A O 1
ATOM 1347 N N . LYS A 1 191 ? 4.190 -6.290 -1.128 1.00 97.62 191 LYS A N 1
ATOM 1348 C CA . LYS A 1 191 ? 5.109 -7.435 -1.018 1.00 97.62 191 LYS A CA 1
ATOM 1349 C C . LYS A 1 191 ? 4.996 -8.363 -2.231 1.00 97.62 191 LYS A C 1
ATOM 1351 O O . LYS A 1 191 ? 6.018 -8.731 -2.802 1.00 97.62 191 LYS A O 1
ATOM 1356 N N . ALA A 1 192 ? 3.781 -8.714 -2.654 1.00 98.06 192 ALA A N 1
ATOM 1357 C CA . ALA A 1 192 ? 3.569 -9.588 -3.809 1.00 98.06 192 ALA A CA 1
ATOM 1358 C C . ALA A 1 192 ? 4.097 -8.959 -5.110 1.00 98.06 192 ALA A C 1
ATOM 1360 O O . ALA A 1 192 ? 4.743 -9.638 -5.906 1.00 98.06 192 ALA A O 1
ATOM 1361 N N . VAL A 1 193 ? 3.895 -7.652 -5.302 1.00 98.31 193 VAL A N 1
ATOM 1362 C CA . VAL A 1 193 ? 4.461 -6.896 -6.432 1.00 98.31 193 VAL A CA 1
ATOM 1363 C C . VAL A 1 193 ? 5.989 -6.874 -6.357 1.00 98.31 193 VAL A C 1
ATOM 1365 O O . VAL A 1 193 ? 6.648 -7.132 -7.361 1.00 98.31 193 VAL A O 1
ATOM 1368 N N . TRP A 1 194 ? 6.567 -6.628 -5.178 1.00 97.44 194 TRP A N 1
ATOM 1369 C CA . TRP A 1 194 ? 8.019 -6.641 -4.986 1.00 97.44 194 TRP A CA 1
ATOM 1370 C C . TRP A 1 194 ? 8.624 -7.996 -5.359 1.00 97.44 194 TRP A C 1
ATOM 1372 O O . TRP A 1 194 ? 9.622 -8.040 -6.078 1.00 97.44 194 TRP A O 1
ATOM 1382 N N . GLN A 1 195 ? 7.999 -9.093 -4.921 1.00 97.00 195 GLN A N 1
ATOM 1383 C CA . GLN A 1 195 ? 8.402 -10.455 -5.278 1.00 97.00 195 GLN A CA 1
ATOM 1384 C C . GLN A 1 195 ? 8.260 -10.714 -6.778 1.00 97.00 195 GLN A C 1
ATOM 1386 O O . GLN A 1 195 ? 9.160 -11.280 -7.383 1.00 97.00 195 GLN A O 1
ATOM 1391 N N . ALA A 1 196 ? 7.189 -10.240 -7.419 1.00 97.62 196 ALA A N 1
ATOM 1392 C CA . ALA A 1 196 ? 7.048 -10.371 -8.867 1.00 97.62 196 ALA A CA 1
ATOM 1393 C C . ALA A 1 196 ? 8.179 -9.657 -9.632 1.00 97.62 196 ALA A C 1
ATOM 1395 O O . ALA A 1 196 ? 8.600 -10.120 -10.690 1.00 97.62 196 ALA A O 1
ATOM 1396 N N . LEU A 1 197 ? 8.674 -8.521 -9.135 1.00 96.50 197 LEU A N 1
ATOM 1397 C CA . LEU A 1 197 ? 9.696 -7.727 -9.825 1.00 96.50 197 LEU A CA 1
ATOM 1398 C C . LEU A 1 197 ? 11.134 -8.158 -9.503 1.00 96.50 197 LEU A C 1
ATOM 1400 O O . LEU A 1 197 ? 11.986 -8.071 -10.388 1.00 96.50 197 LEU A O 1
ATOM 1404 N N . ASN A 1 198 ? 11.396 -8.642 -8.288 1.00 93.44 198 ASN A N 1
ATOM 1405 C CA . ASN A 1 198 ? 12.749 -8.930 -7.794 1.00 93.44 198 ASN A CA 1
ATOM 1406 C C . ASN A 1 198 ? 13.024 -10.416 -7.502 1.00 93.44 198 ASN A C 1
ATOM 1408 O O . ASN A 1 198 ? 14.182 -10.764 -7.269 1.00 93.44 198 ASN A O 1
ATOM 1412 N N . GLY A 1 199 ? 11.986 -11.257 -7.467 1.00 82.69 199 GLY A N 1
ATOM 1413 C CA . GLY A 1 199 ? 12.088 -12.707 -7.276 1.00 82.69 199 GLY A CA 1
ATOM 1414 C C . GLY A 1 199 ? 12.380 -13.487 -8.551 1.00 82.69 199 GLY A C 1
ATOM 1415 O O . GLY A 1 199 ? 12.419 -12.883 -9.653 1.00 82.69 199 GLY A O 1
#